Protein AF-A0A7X5Y2N1-F1 (afdb_monomer_lite)

Secondary structure (DSSP, 8-state):
----PPP-PEEE-S-PPPPP-PPPSS-STTPEEEEEEETTEEEEEEEEEE-SSEEEEEESS---TT-EEEEE-TTSPPEEEEEEEEETTEEEEEESS---HHHHHHHHHHHS-GGG--PPPEE---EEEEEETTEEEEEEEEEE-SSEEEEE-SSPPTT-EEEEEETTBPPEEEEEEEEETTEEEEEESS---HHHHHHHHHHHHHSPPPP-----TT-S---TT-EEEEEEEEEEETTEEEEEEEEEE-SSEEEEEESS---TT-EEEEE-TTT-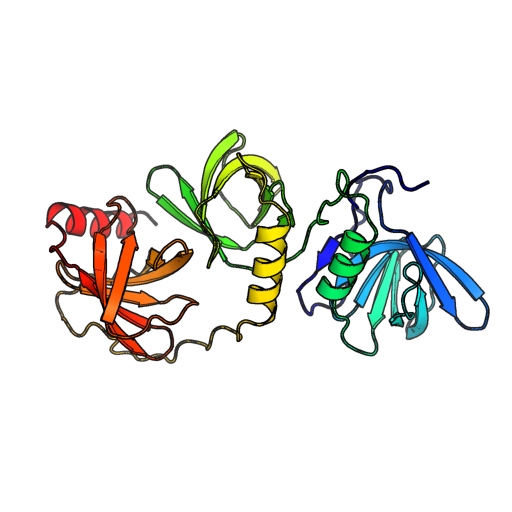-EEEEEEEEETTEEEEEESSPPPHHHHHHHHHHTTT-

InterPro domains:
  IPR009875 PilZ domain [PF07238] (115-189)

Foldseek 3Di:
DDDLDFAQEEEEADPDFDDDDDDDPDDPPRFQKKWKDDPRDIFIWGWNYDYFFWTKIFGQDFDDAQGWIWIGRPPDGTFTFGWHGGDHRMTITTGPGTDPSLVVQVVVLVPDDPVSNWGHKYADFFWKWKDDPLATDTWTWGTDTQFWTKTQADDDDAQGWIWMADFFAAIFTWGWHDDDPRMTITTTPGGNDCVRVSVVVVCVSPQDDQDPQDPPVCAPDNDPPKDQQQGWWWKDADRGIWIWTFGTDDQWKTKIFTSDDDDAQGWMAIQDGNPGGAIWGWHDDDSRMTMTTGPGGHDPVVVVVSVVVSVVD

Sequence (313 aa):
MDSGRTSATIFSLTHDLPAPRAPSAAAADGLDAGQLAWGGELLDCGIHWIGRAGARLRVERELAEAMPIRLHLGSAEPLIGRTLWSDGNEAGLAFDAPVDVLGMVARNLARAAAERRRLPRIELRHTVGVHRGGEVEQLRTRDISQGGVGVEARGLGVDEAVQLTFDGLRPLEGTVRWITGETAGIVFTEELGWQTLFPWLRGIQQAPAPQAGGSDADGLLQDKLALRLDLPGRVREGVGWWNCRIHALTAQQVEFEARQAFAPGSSLWVALPEIGGGPARVVRARHGRTLAEFRMPLRDSDLRLLTASRRTG

Structure (mmCIF, N/CA/C/O backbone):
data_AF-A0A7X5Y2N1-F1
#
_entry.id   AF-A0A7X5Y2N1-F1
#
loop_
_atom_site.group_PDB
_atom_site.id
_atom_site.type_symbol
_atom_site.label_atom_id
_atom_site.label_alt_id
_atom_site.label_comp_id
_atom_site.label_asym_id
_atom_site.label_entity_id
_atom_site.label_seq_id
_atom_site.pdbx_PDB_ins_code
_atom_site.Cartn_x
_atom_site.Cartn_y
_atom_site.Cartn_z
_atom_site.occupancy
_atom_site.B_iso_or_equiv
_atom_site.auth_seq_id
_atom_site.auth_comp_id
_atom_site.auth_asym_id
_atom_site.auth_atom_id
_atom_site.pdbx_PDB_model_num
ATOM 1 N N . MET A 1 1 ? 27.594 9.975 -15.286 1.00 28.22 1 MET A N 1
ATOM 2 C CA . MET A 1 1 ? 27.416 10.925 -14.169 1.00 28.22 1 MET A CA 1
ATOM 3 C C . MET A 1 1 ? 25.948 10.871 -13.812 1.00 28.22 1 MET A C 1
ATOM 5 O O . MET A 1 1 ? 25.136 11.361 -14.578 1.00 28.22 1 MET A O 1
ATOM 9 N N . ASP A 1 2 ? 25.615 10.134 -12.758 1.00 36.72 2 ASP A N 1
ATOM 10 C CA . ASP A 1 2 ? 24.231 9.802 -12.416 1.00 36.72 2 ASP A CA 1
ATOM 11 C C . ASP A 1 2 ? 23.672 10.889 -11.488 1.00 36.72 2 ASP A C 1
ATOM 13 O O . ASP A 1 2 ? 23.950 10.923 -10.280 1.00 36.72 2 ASP A O 1
ATOM 17 N N . SER A 1 3 ? 23.027 11.877 -12.109 1.00 33.25 3 SER A N 1
ATOM 18 C CA . SER A 1 3 ? 22.326 12.988 -11.465 1.00 33.25 3 SER A CA 1
ATOM 19 C C . SER A 1 3 ? 21.351 12.407 -10.447 1.00 33.25 3 SER A C 1
ATOM 21 O O . SER A 1 3 ? 20.559 11.555 -10.817 1.00 33.25 3 SER A O 1
ATOM 23 N N . GLY A 1 4 ? 21.391 12.838 -9.183 1.00 46.03 4 GLY A N 1
ATOM 24 C CA . GLY A 1 4 ? 20.590 12.285 -8.074 1.00 46.03 4 GLY A CA 1
ATOM 25 C C . GLY A 1 4 ? 19.062 12.463 -8.169 1.00 46.03 4 GLY A C 1
ATOM 26 O O . GLY A 1 4 ? 18.428 12.780 -7.167 1.00 46.03 4 GLY A O 1
ATOM 27 N N . ARG A 1 5 ? 18.465 12.289 -9.353 1.00 60.44 5 ARG A N 1
ATOM 28 C CA . ARG A 1 5 ? 17.026 12.191 -9.588 1.00 60.44 5 ARG A CA 1
ATOM 29 C C . ARG A 1 5 ? 16.539 10.830 -9.105 1.00 60.44 5 ARG A C 1
ATOM 31 O O . ARG A 1 5 ? 17.186 9.809 -9.308 1.00 60.44 5 ARG A O 1
ATOM 38 N N . THR A 1 6 ? 15.373 10.825 -8.468 1.00 68.75 6 THR A N 1
ATOM 39 C CA . THR A 1 6 ? 14.675 9.572 -8.166 1.00 68.75 6 THR A CA 1
ATOM 40 C C . THR A 1 6 ? 14.235 8.948 -9.487 1.00 68.75 6 THR A C 1
ATOM 42 O O . THR A 1 6 ? 13.658 9.650 -10.319 1.00 68.75 6 THR A O 1
ATOM 45 N N . SER A 1 7 ? 14.532 7.660 -9.672 1.00 81.94 7 SER A N 1
ATOM 46 C CA . SER A 1 7 ? 14.140 6.904 -10.862 1.00 81.94 7 SER A CA 1
ATOM 47 C C . SER A 1 7 ? 12.630 7.006 -11.101 1.00 81.94 7 SER A C 1
ATOM 49 O O . SER A 1 7 ? 11.827 6.869 -10.171 1.00 81.94 7 SER A O 1
ATOM 51 N N . ALA A 1 8 ? 12.258 7.263 -12.353 1.00 86.31 8 ALA A N 1
ATOM 52 C CA . ALA A 1 8 ? 10.883 7.232 -12.834 1.00 86.31 8 ALA A CA 1
ATOM 53 C C . ALA A 1 8 ? 10.427 5.806 -13.204 1.00 86.31 8 ALA A C 1
ATOM 55 O O . ALA A 1 8 ? 9.247 5.605 -13.497 1.00 86.31 8 ALA A O 1
ATOM 56 N N . THR A 1 9 ? 11.330 4.819 -13.165 1.00 90.38 9 THR A N 1
ATOM 57 C CA . THR A 1 9 ? 10.997 3.401 -13.324 1.00 90.38 9 THR A CA 1
ATOM 58 C C . THR A 1 9 ? 10.101 2.938 -12.182 1.00 90.38 9 THR A C 1
ATOM 60 O O . THR A 1 9 ? 10.409 3.133 -11.002 1.00 90.38 9 THR A O 1
ATOM 63 N N . ILE A 1 10 ? 9.012 2.252 -12.522 1.00 91.75 10 ILE A N 1
ATOM 64 C CA . ILE A 1 10 ? 8.153 1.593 -11.538 1.00 91.75 10 ILE A CA 1
ATOM 65 C C . ILE A 1 10 ? 8.637 0.158 -11.326 1.00 91.75 10 ILE A C 1
ATOM 67 O O . ILE A 1 10 ? 8.667 -0.647 -12.256 1.00 91.75 10 ILE A O 1
ATOM 71 N N . PHE A 1 11 ? 8.966 -0.189 -10.086 1.00 94.31 11 PHE A N 1
ATOM 72 C CA . PHE A 1 11 ? 9.341 -1.554 -9.713 1.00 94.31 11 PHE A CA 1
ATOM 73 C C . PHE A 1 11 ? 8.133 -2.248 -9.095 1.00 94.31 11 PHE A C 1
ATOM 75 O O . PHE A 1 11 ? 7.598 -1.760 -8.107 1.00 94.31 11 PHE A O 1
ATOM 82 N N . SER A 1 12 ? 7.690 -3.377 -9.638 1.00 94.06 12 SER A N 1
ATOM 83 C CA . SER A 1 12 ? 6.444 -4.021 -9.216 1.00 94.06 12 SER A CA 1
ATOM 84 C C . SER A 1 12 ? 6.660 -5.311 -8.448 1.00 94.06 12 SER A C 1
ATOM 86 O O . SER A 1 12 ? 7.406 -6.195 -8.867 1.00 94.06 12 SER A O 1
ATOM 88 N N . LEU A 1 13 ? 5.946 -5.450 -7.333 1.00 92.00 13 LEU A N 1
ATOM 89 C CA . LEU A 1 13 ? 5.878 -6.695 -6.564 1.00 92.00 13 LEU A CA 1
ATOM 90 C C . LEU A 1 13 ? 4.746 -7.618 -7.029 1.00 92.00 13 LEU A C 1
ATOM 92 O O . LEU A 1 13 ? 4.564 -8.702 -6.469 1.00 92.00 13 LEU A O 1
ATOM 96 N N . THR A 1 14 ? 3.980 -7.203 -8.038 1.00 85.69 14 THR A N 1
ATOM 97 C CA . THR A 1 14 ? 2.939 -8.035 -8.646 1.00 85.69 14 THR A CA 1
ATOM 98 C C . THR A 1 14 ? 3.549 -9.117 -9.549 1.00 85.69 14 THR A C 1
ATOM 100 O O . THR A 1 14 ? 4.732 -9.079 -9.900 1.00 85.69 14 THR A O 1
ATOM 103 N N . HIS A 1 15 ? 2.735 -10.115 -9.898 1.00 83.06 15 HIS A N 1
ATOM 104 C CA . HIS A 1 15 ? 3.112 -11.195 -10.821 1.00 83.06 15 HIS A CA 1
ATOM 105 C C . HIS A 1 15 ? 2.508 -10.988 -12.219 1.00 83.06 15 HIS A C 1
ATOM 107 O O . HIS A 1 15 ? 2.494 -11.917 -13.023 1.00 83.06 15 HIS A O 1
ATOM 113 N N . ASP A 1 16 ? 1.996 -9.789 -12.497 1.00 85.38 16 ASP A N 1
ATOM 114 C CA . ASP A 1 16 ? 1.324 -9.476 -13.752 1.00 85.38 16 ASP A CA 1
ATOM 115 C C . ASP A 1 16 ? 2.352 -9.460 -14.901 1.00 85.38 16 ASP A C 1
ATOM 117 O O . ASP A 1 16 ? 3.497 -9.031 -14.730 1.00 85.38 16 ASP A O 1
ATOM 121 N N . LEU A 1 17 ? 1.954 -9.933 -16.085 1.00 90.44 17 LEU A N 1
ATOM 122 C CA . LEU A 1 17 ? 2.719 -9.692 -17.310 1.00 90.44 17 LEU A CA 1
ATOM 123 C C . LEU A 1 17 ? 2.489 -8.247 -17.779 1.00 90.44 17 LEU A C 1
ATOM 125 O O . LEU A 1 17 ? 1.405 -7.696 -17.560 1.00 90.44 17 LEU A O 1
ATOM 129 N N . PRO A 1 18 ? 3.478 -7.614 -18.433 1.00 89.75 18 PRO A N 1
ATOM 130 C CA . PRO A 1 18 ? 3.325 -6.245 -18.898 1.00 89.75 18 PRO A CA 1
ATOM 131 C C . PRO A 1 18 ? 2.268 -6.186 -20.004 1.00 89.75 18 PRO A C 1
ATOM 133 O O . PRO A 1 18 ? 2.435 -6.777 -21.068 1.00 89.75 18 PRO A O 1
ATOM 136 N N . ALA A 1 19 ? 1.195 -5.436 -19.765 1.00 86.88 19 ALA A N 1
ATOM 137 C CA . ALA A 1 19 ? 0.220 -5.084 -20.790 1.00 86.88 19 ALA A CA 1
ATOM 138 C C . ALA A 1 19 ? 0.618 -3.768 -21.491 1.00 86.88 19 ALA A C 1
ATOM 140 O O . ALA A 1 19 ? 1.222 -2.894 -20.839 1.00 86.88 19 ALA A O 1
ATOM 141 N N . PRO A 1 20 ? 0.241 -3.589 -22.772 1.00 83.81 20 PRO A N 1
ATOM 142 C CA . PRO A 1 20 ? 0.296 -2.286 -23.422 1.00 83.81 20 PRO A CA 1
ATOM 143 C C . PRO A 1 20 ? -0.457 -1.251 -22.579 1.00 83.81 20 PRO A C 1
ATOM 145 O O . PRO A 1 20 ? -1.534 -1.531 -22.042 1.00 83.81 20 PRO A O 1
ATOM 148 N N . ARG A 1 21 ? 0.110 -0.055 -22.419 1.00 73.06 21 ARG A N 1
ATOM 149 C CA . ARG A 1 21 ? -0.598 1.093 -21.838 1.00 73.06 21 ARG A CA 1
ATOM 150 C C . ARG A 1 21 ? -0.684 2.176 -22.896 1.00 73.06 21 ARG A C 1
ATOM 152 O O . ARG A 1 21 ? 0.219 2.312 -23.707 1.00 73.06 21 ARG A O 1
ATOM 159 N N . ALA A 1 22 ? -1.752 2.970 -22.851 1.00 60.59 22 ALA A N 1
ATOM 160 C CA . ALA A 1 22 ? -1.787 4.190 -23.642 1.00 60.59 22 ALA A CA 1
ATOM 161 C C . ALA A 1 22 ? -0.556 5.047 -23.284 1.00 60.59 22 ALA A C 1
ATOM 163 O O . ALA A 1 22 ? -0.240 5.157 -22.088 1.00 60.59 22 ALA A O 1
ATOM 164 N N . PRO A 1 23 ? 0.130 5.635 -24.278 1.00 53.09 23 PRO A N 1
ATOM 165 C CA . PRO A 1 23 ? 1.311 6.445 -24.038 1.00 53.09 23 PRO A CA 1
ATOM 166 C C . PRO A 1 23 ? 0.974 7.554 -23.040 1.00 53.09 23 PRO A C 1
ATOM 168 O O . PRO A 1 23 ? 0.044 8.340 -23.228 1.00 53.09 23 PRO A O 1
ATOM 171 N N . SER A 1 24 ? 1.713 7.593 -21.934 1.00 50.41 24 SER A N 1
ATOM 172 C CA . SER A 1 24 ? 1.600 8.683 -20.970 1.00 50.41 24 SER A CA 1
ATOM 173 C C . SER A 1 24 ? 2.322 9.906 -21.526 1.00 50.41 24 SER A C 1
ATOM 175 O O . SER A 1 24 ? 3.471 9.802 -21.946 1.00 50.41 24 SER A O 1
ATOM 177 N N . ALA A 1 25 ? 1.688 11.079 -21.460 1.00 42.16 25 ALA A N 1
ATOM 178 C CA . ALA A 1 25 ? 2.316 12.360 -21.796 1.00 42.16 25 ALA A CA 1
ATOM 179 C C . ALA A 1 25 ? 3.473 12.746 -20.843 1.00 42.16 25 ALA A C 1
ATOM 181 O O . ALA A 1 25 ? 4.106 13.785 -21.025 1.00 42.16 25 ALA A O 1
ATOM 182 N N . ALA A 1 26 ? 3.751 11.941 -19.809 1.00 48.88 26 ALA A N 1
ATOM 183 C CA . ALA A 1 26 ? 4.874 12.158 -18.909 1.00 48.88 26 ALA A CA 1
ATOM 184 C C . ALA A 1 26 ? 6.216 11.976 -19.642 1.00 48.88 26 ALA A C 1
ATOM 186 O O . ALA A 1 26 ? 6.467 10.957 -20.290 1.00 48.88 26 ALA A O 1
ATOM 187 N N . ALA A 1 27 ? 7.078 12.986 -19.515 1.00 49.09 27 ALA A N 1
ATOM 188 C CA . ALA A 1 27 ? 8.377 13.052 -20.171 1.00 49.09 27 ALA A CA 1
ATOM 189 C C . ALA A 1 27 ? 9.261 11.825 -19.872 1.00 49.09 27 ALA A C 1
ATOM 191 O O . ALA A 1 27 ? 9.254 11.282 -18.769 1.00 49.09 27 ALA A O 1
ATOM 192 N N . ALA A 1 28 ? 10.064 11.442 -20.868 1.00 53.19 28 ALA A N 1
ATOM 193 C CA . ALA A 1 28 ? 11.055 10.362 -20.851 1.00 53.19 28 ALA A CA 1
ATOM 194 C C . ALA A 1 28 ? 12.144 10.469 -19.777 1.00 53.19 28 ALA A C 1
ATOM 196 O O . ALA A 1 28 ? 12.937 9.543 -19.605 1.00 53.19 28 ALA A O 1
ATOM 197 N N . ASP A 1 29 ? 12.222 11.603 -19.092 1.00 65.75 29 ASP A N 1
ATOM 198 C CA . ASP A 1 29 ? 13.373 11.924 -18.276 1.00 65.75 29 ASP A CA 1
ATOM 199 C C . ASP A 1 29 ? 13.386 11.131 -16.966 1.00 65.75 29 ASP A C 1
ATOM 201 O O . ASP A 1 29 ? 12.490 11.241 -16.125 1.00 65.75 29 ASP A O 1
ATOM 205 N N . GLY A 1 30 ? 14.491 10.425 -16.733 1.00 79.75 30 GLY A N 1
ATOM 206 C CA . GLY A 1 30 ? 14.772 9.752 -15.466 1.00 79.75 30 GLY A CA 1
ATOM 207 C C . GLY A 1 30 ? 14.301 8.303 -15.381 1.00 79.75 30 GLY A C 1
ATOM 208 O O . GLY A 1 30 ? 14.264 7.773 -14.274 1.00 79.75 30 GLY A O 1
ATOM 209 N N . LEU A 1 31 ? 13.944 7.664 -16.501 1.00 88.50 31 LEU A N 1
ATOM 210 C CA . LEU A 1 31 ? 13.853 6.200 -16.554 1.00 88.50 31 LEU A CA 1
ATOM 211 C C . LEU A 1 31 ? 15.234 5.584 -16.323 1.00 88.50 31 LEU A C 1
ATOM 213 O O . LEU A 1 31 ? 16.242 6.130 -16.778 1.00 88.50 31 LEU A O 1
ATOM 217 N N . ASP A 1 32 ? 15.274 4.427 -15.668 1.00 89.81 32 ASP A N 1
ATOM 218 C CA . ASP A 1 32 ? 16.514 3.664 -15.579 1.00 89.81 32 ASP A CA 1
ATOM 219 C C . ASP A 1 32 ? 16.889 3.141 -16.970 1.00 89.81 32 ASP A C 1
ATOM 221 O O . ASP A 1 32 ? 16.038 2.659 -17.724 1.00 89.81 32 ASP A O 1
ATOM 225 N N . ALA A 1 33 ? 18.173 3.239 -17.307 1.00 91.94 33 ALA A N 1
ATOM 226 C CA . ALA A 1 33 ? 18.699 2.757 -18.575 1.00 91.94 33 ALA A CA 1
ATOM 227 C C . ALA A 1 33 ? 18.944 1.241 -18.537 1.00 91.94 33 ALA A C 1
ATOM 229 O O . ALA A 1 33 ? 19.405 0.686 -17.534 1.00 91.94 33 ALA A O 1
ATOM 230 N N . GLY A 1 34 ? 18.693 0.586 -19.665 1.00 94.75 34 GLY A N 1
ATOM 231 C CA . GLY A 1 34 ? 19.050 -0.803 -19.920 1.00 94.75 34 GLY A CA 1
ATOM 232 C C . GLY A 1 34 ? 19.514 -0.994 -21.360 1.00 94.75 34 GLY A C 1
ATOM 233 O O . GLY A 1 34 ? 19.416 -0.081 -22.178 1.00 94.75 34 GLY A O 1
ATOM 234 N N . GLN A 1 35 ? 19.997 -2.193 -21.669 1.00 96.62 35 GLN A N 1
ATOM 235 C CA . GLN A 1 35 ? 20.377 -2.571 -23.027 1.00 96.62 35 GLN A CA 1
ATOM 236 C C . GLN A 1 35 ? 19.799 -3.941 -23.374 1.00 96.62 35 GLN A C 1
ATOM 238 O O . GLN A 1 35 ? 19.938 -4.900 -22.616 1.00 96.62 35 GLN A O 1
ATOM 243 N N . LEU A 1 36 ? 19.138 -4.028 -24.519 1.00 97.06 36 LEU A N 1
ATOM 244 C CA . LEU A 1 36 ? 18.637 -5.263 -25.099 1.00 97.06 36 LEU A CA 1
ATOM 245 C C . LEU A 1 36 ? 19.712 -5.891 -25.974 1.00 97.06 36 LEU A C 1
ATOM 247 O O . LEU A 1 36 ? 20.374 -5.188 -26.731 1.00 97.06 36 LEU A O 1
ATOM 251 N N . ALA A 1 37 ? 19.851 -7.210 -25.892 1.00 96.19 37 ALA A N 1
ATOM 252 C CA . ALA A 1 37 ? 20.765 -7.978 -26.721 1.00 96.19 37 ALA A CA 1
ATOM 253 C C . ALA A 1 37 ? 20.074 -9.200 -27.338 1.00 96.19 37 ALA A C 1
ATOM 255 O O . ALA A 1 37 ? 19.452 -9.999 -26.630 1.00 96.19 37 ALA A O 1
ATOM 256 N N . TRP A 1 38 ? 20.234 -9.378 -28.649 1.00 95.12 38 TRP A N 1
ATOM 257 C CA . TRP A 1 38 ? 19.769 -10.545 -29.408 1.00 95.12 38 TRP A CA 1
ATOM 258 C C . TRP A 1 38 ? 20.649 -10.743 -30.638 1.00 95.12 38 TRP A C 1
ATOM 260 O O . TRP A 1 38 ? 21.068 -9.770 -31.241 1.00 95.12 38 TRP A O 1
ATOM 270 N N . GLY A 1 39 ? 20.936 -11.981 -31.048 1.00 88.62 39 GLY A N 1
ATOM 271 C CA . GLY A 1 39 ? 21.581 -12.244 -32.349 1.00 88.62 39 GLY A CA 1
ATOM 272 C C . GLY A 1 39 ? 22.888 -11.480 -32.650 1.00 88.62 39 GLY A C 1
ATOM 273 O O . GLY A 1 39 ? 23.247 -11.366 -33.814 1.00 88.62 39 GLY A O 1
ATOM 274 N N . GLY A 1 40 ? 23.584 -10.947 -31.637 1.00 88.94 40 GLY A N 1
ATOM 275 C CA . GLY A 1 40 ? 24.752 -10.067 -31.800 1.00 88.94 40 GLY A CA 1
ATOM 276 C C . GLY A 1 40 ? 24.438 -8.565 -31.900 1.00 88.94 40 GLY A C 1
ATOM 277 O O . GLY A 1 40 ? 25.362 -7.761 -31.839 1.00 88.94 40 GLY A O 1
ATOM 278 N N . GLU A 1 41 ? 23.167 -8.176 -32.002 1.00 93.06 41 GLU A N 1
ATOM 279 C CA . GLU A 1 41 ? 22.709 -6.789 -31.907 1.00 93.06 41 GLU A CA 1
ATOM 280 C C . GLU A 1 41 ? 22.588 -6.332 -30.450 1.00 93.06 41 GLU A C 1
ATOM 282 O O . GLU A 1 41 ? 22.274 -7.121 -29.552 1.00 93.06 41 GLU A O 1
ATOM 287 N N . LEU A 1 42 ? 22.818 -5.033 -30.247 1.00 94.94 42 LEU A N 1
ATOM 288 C CA . LEU A 1 42 ? 22.616 -4.316 -28.994 1.00 94.94 42 LEU A CA 1
ATOM 289 C C . LEU A 1 42 ? 21.740 -3.091 -29.256 1.00 94.94 42 LEU A C 1
ATOM 291 O O . LEU A 1 42 ? 21.944 -2.381 -30.241 1.00 94.94 42 LEU A O 1
ATOM 295 N N . LEU A 1 43 ? 20.789 -2.833 -28.364 1.00 94.94 43 LEU A N 1
ATOM 296 C CA . LEU A 1 43 ? 19.893 -1.684 -28.445 1.00 94.94 43 LEU A CA 1
ATOM 297 C C . LEU A 1 43 ? 19.663 -1.094 -27.058 1.00 94.94 43 LEU A C 1
ATOM 299 O O . LEU A 1 43 ? 19.228 -1.801 -26.151 1.00 94.94 43 LEU A O 1
ATOM 303 N N . ASP A 1 44 ? 19.899 0.203 -26.902 1.00 95.88 44 ASP A N 1
ATOM 304 C CA . ASP A 1 44 ? 19.605 0.896 -25.651 1.00 95.88 44 ASP A CA 1
ATOM 305 C C . ASP A 1 44 ? 18.092 1.056 -25.447 1.00 95.88 44 ASP A C 1
ATOM 307 O O . ASP A 1 44 ? 17.320 1.241 -26.391 1.00 95.88 44 ASP A O 1
ATOM 311 N N . CYS A 1 45 ? 17.660 0.980 -24.191 1.00 95.00 45 CYS A N 1
ATOM 312 C CA . CYS A 1 45 ? 16.260 1.108 -23.812 1.00 95.00 45 CYS A CA 1
ATOM 313 C C . CYS A 1 45 ? 16.098 1.853 -22.481 1.00 95.00 45 CYS A C 1
ATOM 315 O O . CYS A 1 45 ? 16.976 1.814 -21.617 1.00 95.00 45 CYS A O 1
ATOM 317 N N . GLY A 1 46 ? 14.943 2.489 -22.294 1.00 94.38 46 GLY A N 1
ATOM 318 C CA . GLY A 1 46 ? 14.500 3.011 -21.000 1.00 94.38 46 GLY A CA 1
ATOM 319 C C . GLY A 1 46 ? 13.525 2.050 -20.327 1.00 94.38 46 GLY A C 1
ATOM 320 O O . GLY A 1 46 ? 12.680 1.455 -20.992 1.00 94.38 46 GLY A O 1
ATOM 321 N N . ILE A 1 47 ? 13.597 1.893 -19.009 1.00 93.69 47 ILE A N 1
ATOM 322 C CA . ILE A 1 47 ? 12.749 0.946 -18.275 1.00 93.69 47 ILE A CA 1
ATOM 323 C C . ILE A 1 47 ? 11.575 1.708 -17.668 1.00 93.69 47 ILE A C 1
ATOM 325 O O . ILE A 1 47 ? 11.734 2.466 -16.719 1.00 93.69 47 ILE A O 1
ATOM 329 N N . HIS A 1 48 ? 10.370 1.507 -18.197 1.00 91.75 48 HIS A N 1
ATOM 330 C CA . HIS A 1 48 ? 9.165 2.132 -17.647 1.00 91.75 48 HIS A CA 1
ATOM 331 C C . HIS A 1 48 ? 8.648 1.395 -16.418 1.00 91.75 48 HIS A C 1
ATOM 333 O O . HIS A 1 48 ? 8.214 2.002 -15.437 1.00 91.75 48 HIS A O 1
ATOM 339 N N . TRP A 1 49 ? 8.642 0.072 -16.498 1.00 93.81 49 TRP A N 1
ATOM 340 C CA . TRP A 1 49 ? 8.091 -0.789 -15.470 1.00 93.81 49 TRP A CA 1
ATOM 341 C C . TRP A 1 49 ? 8.825 -2.120 -15.489 1.00 93.81 49 TRP A C 1
ATOM 343 O O . TRP A 1 49 ? 9.090 -2.661 -16.561 1.00 93.81 49 TRP A O 1
ATOM 353 N N . ILE A 1 50 ? 9.128 -2.665 -14.319 1.00 94.69 50 ILE A N 1
ATOM 354 C CA . ILE A 1 50 ? 9.730 -3.988 -14.191 1.00 94.69 50 ILE A CA 1
ATOM 355 C C . ILE A 1 50 ? 9.110 -4.726 -13.013 1.00 94.69 50 ILE A C 1
ATOM 357 O O . ILE A 1 50 ? 9.166 -4.275 -11.869 1.00 94.69 50 ILE A O 1
ATOM 361 N N . GLY A 1 51 ? 8.488 -5.859 -13.311 1.00 94.69 51 GLY A N 1
ATOM 362 C CA . GLY A 1 51 ? 7.886 -6.756 -12.338 1.00 94.69 51 GLY A CA 1
ATOM 363 C C . GLY A 1 51 ? 8.609 -8.091 -12.286 1.00 94.69 51 GLY A C 1
ATOM 364 O O . GLY A 1 51 ? 9.668 -8.281 -12.883 1.00 94.69 51 GLY A O 1
ATOM 365 N N . ARG A 1 52 ? 8.020 -9.052 -11.571 1.00 93.94 52 ARG A N 1
ATOM 366 C CA . ARG A 1 52 ? 8.633 -10.375 -11.390 1.00 93.94 52 ARG A CA 1
ATOM 367 C C . ARG A 1 52 ? 8.672 -11.194 -12.676 1.00 93.94 52 ARG A C 1
ATOM 369 O O . ARG A 1 52 ? 9.596 -11.976 -12.843 1.00 93.94 52 ARG A O 1
ATOM 376 N N . ALA A 1 53 ? 7.679 -11.038 -13.547 1.00 95.12 53 ALA A N 1
ATOM 377 C CA . ALA A 1 53 ? 7.500 -11.866 -14.739 1.00 95.12 53 ALA A CA 1
ATOM 378 C C . ALA A 1 53 ? 7.848 -11.148 -16.052 1.00 95.12 53 ALA A C 1
ATOM 380 O O . ALA A 1 53 ? 7.811 -11.770 -17.109 1.00 95.12 53 ALA A O 1
ATOM 381 N N . GLY A 1 54 ? 8.166 -9.853 -16.016 1.00 95.81 54 GLY A N 1
ATOM 382 C CA . GLY A 1 54 ? 8.421 -9.098 -17.234 1.00 95.81 54 GLY A CA 1
ATOM 383 C C . GLY A 1 54 ? 8.750 -7.630 -17.008 1.00 95.81 54 GLY A C 1
ATOM 384 O O . GLY A 1 54 ? 8.819 -7.154 -15.872 1.00 95.81 54 GLY A O 1
ATOM 385 N N . ALA A 1 55 ? 8.918 -6.904 -18.108 1.00 96.12 55 ALA A N 1
ATOM 386 C CA . ALA A 1 55 ? 9.178 -5.469 -18.111 1.00 96.12 55 ALA A CA 1
ATOM 387 C C . ALA A 1 55 ? 8.444 -4.765 -19.255 1.00 96.12 55 ALA A C 1
ATOM 389 O O . ALA A 1 55 ? 8.234 -5.350 -20.314 1.00 96.12 55 ALA A O 1
ATOM 390 N N . ARG A 1 56 ? 8.091 -3.494 -19.048 1.00 95.75 56 ARG A N 1
ATOM 391 C CA . ARG A 1 56 ? 7.721 -2.567 -20.120 1.00 95.75 56 ARG A CA 1
ATOM 392 C C . ARG A 1 56 ? 8.863 -1.588 -20.330 1.00 95.75 56 ARG A C 1
ATOM 394 O O . ARG A 1 56 ? 9.337 -0.968 -19.374 1.00 95.75 56 ARG A O 1
ATOM 401 N N . LEU A 1 57 ? 9.270 -1.448 -21.579 1.00 95.06 57 LEU A N 1
ATOM 402 C CA . LEU A 1 57 ? 10.430 -0.682 -21.997 1.00 95.06 57 LEU A CA 1
ATOM 403 C C . LEU A 1 57 ? 10.030 0.389 -23.001 1.00 95.06 57 LEU A C 1
ATOM 405 O O . LEU A 1 57 ? 9.062 0.214 -23.737 1.00 95.06 57 LEU A O 1
ATOM 409 N N . ARG A 1 58 ? 10.824 1.455 -23.051 1.00 93.38 58 ARG A N 1
ATOM 410 C CA . ARG A 1 58 ? 10.908 2.358 -24.190 1.00 93.38 58 ARG A CA 1
ATOM 411 C C . ARG A 1 58 ? 12.091 1.956 -25.057 1.00 93.38 58 ARG A C 1
ATOM 413 O O . ARG A 1 58 ? 13.210 1.865 -24.552 1.00 93.38 58 ARG A O 1
ATOM 420 N N . VAL A 1 59 ? 11.836 1.742 -26.337 1.00 92.69 59 VAL A N 1
ATOM 421 C CA . VAL A 1 59 ? 12.814 1.346 -27.351 1.00 92.69 59 VAL A CA 1
ATOM 422 C C . VAL A 1 59 ? 12.604 2.195 -28.600 1.00 92.69 59 VAL A C 1
ATOM 424 O O . VAL A 1 59 ? 11.475 2.472 -28.977 1.00 92.69 59 VAL A O 1
ATOM 427 N N . GLU A 1 60 ? 13.679 2.610 -29.265 1.00 89.50 60 GLU A N 1
ATOM 428 C CA . GLU A 1 60 ? 13.593 3.486 -30.453 1.00 89.50 60 GLU A CA 1
ATOM 429 C C . GLU A 1 60 ? 13.233 2.729 -31.749 1.00 89.50 60 GLU A C 1
ATOM 431 O O . GLU A 1 60 ? 13.232 3.302 -32.837 1.00 89.50 60 GLU A O 1
ATOM 436 N N . ARG A 1 61 ? 12.957 1.423 -31.660 1.00 88.81 61 ARG A N 1
ATOM 437 C CA . ARG A 1 61 ? 12.579 0.577 -32.797 1.00 88.81 61 ARG A CA 1
ATOM 438 C C . ARG A 1 61 ? 11.591 -0.495 -32.376 1.00 88.81 61 ARG A C 1
ATOM 440 O O . ARG A 1 61 ? 11.667 -1.000 -31.256 1.00 88.81 61 ARG A O 1
ATOM 447 N N . GLU A 1 62 ? 10.750 -0.901 -33.318 1.00 91.12 62 GLU A N 1
ATOM 448 C CA . GLU A 1 62 ? 9.889 -2.062 -33.133 1.00 91.12 62 GLU A CA 1
ATOM 449 C C . GLU A 1 62 ? 10.708 -3.353 -33.038 1.00 91.12 62 GLU A C 1
ATOM 451 O O . GLU A 1 62 ? 11.709 -3.552 -33.741 1.00 91.12 62 GLU A O 1
ATOM 456 N N . LEU A 1 63 ? 10.260 -4.234 -32.146 1.00 93.19 63 LEU A N 1
ATOM 457 C CA . LEU A 1 63 ? 10.830 -5.553 -31.917 1.00 93.19 63 LEU A CA 1
ATOM 458 C C . LEU A 1 63 ? 9.874 -6.620 -32.449 1.00 93.19 63 LEU A C 1
ATOM 460 O O . LEU A 1 63 ? 8.658 -6.511 -32.293 1.00 93.19 63 LEU A O 1
ATOM 464 N N . ALA A 1 64 ? 10.424 -7.682 -33.039 1.00 93.62 64 ALA A N 1
ATOM 465 C CA . ALA A 1 64 ? 9.611 -8.801 -33.497 1.00 93.62 64 ALA A CA 1
ATOM 466 C C . ALA A 1 64 ? 8.923 -9.507 -32.314 1.00 93.62 64 ALA A C 1
ATOM 468 O O . ALA A 1 64 ? 9.475 -9.605 -31.213 1.00 93.62 64 ALA A O 1
ATOM 469 N N . GLU A 1 65 ? 7.719 -10.028 -32.546 1.00 90.69 65 GLU A N 1
ATOM 470 C CA . GLU A 1 65 ? 6.984 -10.803 -31.545 1.00 90.69 65 GLU A CA 1
ATOM 471 C C . GLU A 1 65 ? 7.710 -12.117 -31.216 1.00 90.69 65 GLU A C 1
ATOM 473 O O . GLU A 1 65 ? 8.378 -12.709 -32.066 1.00 90.69 65 GLU A O 1
ATOM 478 N N . ALA A 1 66 ? 7.601 -12.567 -29.960 1.00 94.75 66 ALA A N 1
ATOM 479 C CA . ALA A 1 66 ? 8.219 -13.788 -29.433 1.00 94.75 66 ALA A CA 1
ATOM 480 C C . ALA A 1 66 ? 9.751 -13.862 -29.589 1.00 94.75 66 ALA A C 1
ATOM 482 O O . ALA A 1 66 ? 10.357 -14.919 -29.396 1.00 94.75 66 ALA A O 1
ATOM 483 N N . MET A 1 67 ? 10.389 -12.737 -29.900 1.00 95.31 67 MET A N 1
ATOM 484 C CA . MET A 1 67 ? 11.818 -12.633 -30.134 1.00 95.31 67 MET A CA 1
ATOM 485 C C . MET A 1 67 ? 12.616 -12.866 -28.845 1.00 95.31 67 MET A C 1
ATOM 487 O O . MET A 1 67 ? 12.369 -12.158 -27.867 1.00 95.31 67 MET A O 1
ATOM 491 N N . PRO A 1 68 ? 13.587 -13.800 -28.822 1.00 96.94 68 PRO A N 1
ATOM 492 C CA . PRO A 1 68 ? 14.455 -14.004 -27.666 1.00 96.94 68 PRO A CA 1
ATOM 493 C C . PRO A 1 68 ? 15.331 -12.779 -27.403 1.00 96.94 68 PRO A C 1
ATOM 495 O O . PRO A 1 68 ? 16.035 -12.304 -28.296 1.00 96.94 68 PRO A O 1
ATOM 498 N N . ILE A 1 69 ? 15.314 -12.295 -26.165 1.00 96.94 69 ILE A N 1
ATOM 499 C CA . ILE A 1 69 ? 15.962 -11.052 -25.749 1.00 96.94 69 ILE A CA 1
ATOM 500 C C . ILE A 1 69 ? 16.673 -11.262 -24.413 1.00 96.94 69 ILE A C 1
ATOM 502 O O . ILE A 1 69 ? 16.162 -11.910 -23.498 1.00 96.94 69 ILE A O 1
ATOM 506 N N . ARG A 1 70 ? 17.857 -10.663 -24.285 1.00 97.75 70 ARG A N 1
ATOM 507 C CA . ARG A 1 70 ? 18.543 -10.469 -23.006 1.00 97.75 70 ARG A CA 1
ATOM 508 C C . ARG A 1 70 ? 18.477 -8.998 -22.619 1.00 97.75 70 ARG A C 1
ATOM 510 O O . ARG A 1 70 ? 18.967 -8.159 -23.367 1.00 97.75 70 ARG A O 1
ATOM 517 N N . LEU A 1 71 ? 17.894 -8.686 -21.466 1.00 97.31 71 LEU A N 1
ATOM 518 C CA . LEU A 1 71 ? 17.850 -7.334 -20.910 1.00 97.31 71 LEU A CA 1
ATOM 519 C C . LEU A 1 71 ? 18.974 -7.157 -19.884 1.00 97.31 71 LEU A C 1
ATOM 521 O O . LEU A 1 71 ? 18.951 -7.744 -18.802 1.00 97.31 71 LEU A O 1
ATOM 525 N N . HIS A 1 72 ? 19.951 -6.324 -20.220 1.00 95.56 72 HIS A N 1
ATOM 526 C CA . HIS A 1 72 ? 21.066 -5.952 -19.361 1.00 95.56 72 HIS A CA 1
ATOM 527 C C . HIS A 1 72 ? 20.722 -4.708 -18.539 1.00 95.56 72 HIS A C 1
ATOM 529 O O . HIS A 1 72 ? 20.354 -3.670 -19.089 1.00 95.56 72 HIS A O 1
ATOM 535 N N . LEU A 1 73 ? 20.880 -4.814 -17.216 1.00 90.50 73 LEU A N 1
ATOM 536 C CA . LEU A 1 73 ? 20.610 -3.750 -16.246 1.00 90.50 73 LEU A CA 1
ATOM 537 C C . LEU A 1 73 ? 21.892 -3.424 -15.473 1.00 90.50 73 LEU A C 1
ATOM 539 O O . LEU A 1 73 ? 22.224 -4.067 -14.471 1.00 90.50 73 LEU A O 1
ATOM 543 N N . GLY A 1 74 ? 22.650 -2.441 -15.961 1.00 83.00 74 GLY A N 1
ATOM 544 C CA . GLY A 1 74 ? 23.966 -2.110 -15.413 1.00 83.00 74 GLY A CA 1
ATOM 545 C C . GLY A 1 74 ? 24.928 -3.306 -15.460 1.00 83.00 74 GLY A C 1
ATOM 546 O O . GLY A 1 74 ? 25.078 -3.947 -16.492 1.00 83.00 74 GLY A O 1
ATOM 547 N N . SER A 1 75 ? 25.585 -3.613 -14.335 1.00 72.00 75 SER A N 1
ATOM 548 C CA . SER A 1 75 ? 26.536 -4.738 -14.216 1.00 72.00 75 SER A CA 1
ATOM 549 C C . SER A 1 75 ? 25.925 -6.037 -13.672 1.00 72.00 75 SER A C 1
ATOM 551 O O . SER A 1 75 ? 26.657 -6.911 -13.213 1.00 72.00 75 SER A O 1
ATOM 553 N N . ALA A 1 76 ? 24.595 -6.163 -13.657 1.00 80.38 76 ALA A N 1
ATOM 554 C CA . ALA A 1 76 ? 23.929 -7.396 -13.243 1.00 80.38 76 ALA A CA 1
ATOM 555 C C . ALA A 1 76 ? 23.957 -8.464 -14.352 1.00 80.38 76 ALA A C 1
ATOM 557 O O . ALA A 1 76 ? 24.145 -8.149 -15.528 1.00 80.38 76 ALA A O 1
ATOM 558 N N . GLU A 1 77 ? 23.723 -9.725 -13.973 1.00 89.19 77 GLU A N 1
ATOM 559 C CA . GLU A 1 77 ? 23.406 -10.773 -14.946 1.00 89.19 77 GLU A CA 1
ATOM 560 C C . GLU A 1 77 ? 22.181 -10.364 -15.781 1.00 89.19 77 GLU A C 1
ATOM 562 O O . GLU A 1 77 ? 21.235 -9.781 -15.233 1.00 89.19 77 GLU A O 1
ATOM 567 N N . PRO A 1 78 ? 22.189 -10.638 -17.097 1.00 93.88 78 PRO A N 1
ATOM 568 C CA . PRO A 1 78 ? 21.077 -10.272 -17.954 1.00 93.88 78 PRO A CA 1
ATOM 569 C C . PRO A 1 78 ? 19.812 -11.039 -17.579 1.00 93.88 78 PRO A C 1
ATOM 571 O O . PRO A 1 78 ? 19.840 -12.244 -17.332 1.00 93.88 78 PRO A O 1
ATOM 574 N N . LEU A 1 79 ? 18.682 -10.339 -17.620 1.00 96.06 79 LEU A N 1
ATOM 575 C CA . LEU A 1 79 ? 17.367 -10.955 -17.520 1.00 96.06 79 LEU A CA 1
ATOM 576 C C . LEU A 1 79 ? 17.027 -11.576 -18.875 1.00 96.06 79 LEU A C 1
ATOM 578 O O . LEU A 1 79 ? 17.018 -10.883 -19.894 1.00 96.06 79 LEU A O 1
ATOM 582 N N . ILE A 1 80 ? 16.785 -12.883 -18.893 1.00 97.44 80 ILE A N 1
ATOM 583 C CA . ILE A 1 80 ? 16.493 -13.635 -20.117 1.00 97.44 80 ILE A CA 1
ATOM 584 C C . ILE A 1 80 ? 14.983 -13.704 -20.321 1.00 97.44 80 ILE A C 1
ATOM 586 O O . ILE A 1 80 ? 14.232 -13.939 -19.369 1.00 97.44 80 ILE A O 1
ATOM 590 N N . GLY A 1 81 ? 14.541 -13.485 -21.555 1.00 96.81 81 GLY A N 1
ATOM 591 C CA . GLY A 1 81 ? 13.131 -13.515 -21.886 1.00 96.81 81 GLY A CA 1
ATOM 592 C C . GLY A 1 81 ? 12.847 -13.379 -23.373 1.00 96.81 81 GLY A C 1
ATOM 593 O O . GLY A 1 81 ? 13.695 -13.637 -24.229 1.00 96.81 81 GLY A O 1
ATOM 594 N N . ARG A 1 82 ? 11.627 -12.938 -23.673 1.00 97.56 82 ARG A N 1
ATOM 595 C CA . ARG A 1 82 ? 11.128 -12.731 -25.033 1.00 97.56 82 ARG A CA 1
ATOM 596 C C . ARG A 1 82 ? 10.174 -11.551 -25.129 1.00 97.56 82 ARG A C 1
ATOM 598 O O . ARG A 1 82 ? 9.459 -11.253 -24.171 1.00 97.56 82 ARG A O 1
ATOM 605 N N . THR A 1 83 ? 10.130 -10.919 -26.295 1.00 97.19 83 THR A N 1
ATOM 606 C CA . THR A 1 83 ? 9.137 -9.882 -26.602 1.00 97.19 83 THR A CA 1
ATOM 607 C C . THR A 1 83 ? 7.728 -10.478 -26.598 1.00 97.19 83 THR A C 1
ATOM 609 O O . THR A 1 83 ? 7.478 -11.497 -27.239 1.00 97.19 83 THR A O 1
ATOM 612 N N . LEU A 1 84 ? 6.808 -9.847 -25.872 1.00 96.50 84 LEU A N 1
ATOM 613 C CA . LEU A 1 84 ? 5.375 -10.157 -25.872 1.00 96.50 84 LEU A CA 1
ATOM 614 C C . LEU A 1 84 ? 4.610 -9.307 -26.879 1.00 96.50 84 LEU A C 1
ATOM 616 O O . LEU A 1 84 ? 3.686 -9.785 -27.520 1.00 96.50 84 LEU A O 1
ATOM 620 N N . TRP A 1 85 ? 4.974 -8.034 -26.962 1.00 95.44 85 TRP A N 1
ATOM 621 C CA . TRP A 1 85 ? 4.366 -7.058 -27.849 1.00 95.44 85 TRP A CA 1
ATOM 622 C C . TRP A 1 85 ? 5.358 -5.923 -28.087 1.00 95.44 85 TRP A C 1
ATOM 624 O O . TRP A 1 85 ? 6.237 -5.666 -27.257 1.00 95.44 85 TRP A O 1
ATOM 634 N N . SER A 1 86 ? 5.186 -5.240 -29.209 1.00 94.31 86 SER A N 1
ATOM 635 C CA . SER A 1 86 ? 5.868 -3.999 -29.553 1.00 94.31 86 SER A CA 1
ATOM 636 C C . SER A 1 86 ? 4.829 -3.079 -30.186 1.00 94.31 86 SER A C 1
ATOM 638 O O . SER A 1 86 ? 4.073 -3.531 -31.041 1.00 94.31 86 SER A O 1
ATOM 640 N N . ASP A 1 87 ? 4.765 -1.830 -29.742 1.00 90.69 87 ASP A N 1
ATOM 641 C CA . ASP A 1 87 ? 3.837 -0.821 -30.259 1.00 90.69 87 ASP A CA 1
ATOM 642 C C . ASP A 1 87 ? 4.539 0.540 -30.281 1.00 90.69 87 ASP A C 1
ATOM 644 O O . ASP A 1 87 ? 4.832 1.127 -29.234 1.00 90.69 87 ASP A O 1
ATOM 648 N N . GLY A 1 88 ? 4.891 1.009 -31.481 1.00 88.19 88 GLY A N 1
ATOM 649 C CA . GLY A 1 88 ? 5.670 2.229 -31.664 1.00 88.19 88 GLY A CA 1
ATOM 650 C C . GLY A 1 88 ? 7.014 2.169 -30.933 1.00 88.19 88 GLY A C 1
ATOM 651 O O . GLY A 1 88 ? 7.888 1.380 -31.288 1.00 88.19 88 GLY A O 1
ATOM 652 N N . ASN A 1 89 ? 7.183 3.021 -29.917 1.00 90.19 89 ASN A N 1
ATOM 653 C CA . ASN A 1 89 ? 8.400 3.083 -29.104 1.00 90.19 89 ASN A CA 1
ATOM 654 C C . ASN A 1 89 ? 8.290 2.356 -27.757 1.00 90.19 89 ASN A C 1
ATOM 656 O O . ASN A 1 89 ? 9.151 2.537 -26.894 1.00 90.19 89 ASN A O 1
ATOM 660 N N . GLU A 1 90 ? 7.244 1.557 -27.545 1.00 92.56 90 GLU A N 1
ATOM 661 C CA . GLU A 1 90 ? 7.095 0.730 -26.355 1.00 92.56 90 GLU A CA 1
ATOM 662 C C . GLU A 1 90 ? 7.189 -0.759 -26.693 1.00 92.56 90 GLU A C 1
ATOM 664 O O . GLU A 1 90 ? 6.728 -1.222 -27.736 1.00 92.56 90 GLU A O 1
ATOM 669 N N . ALA A 1 91 ? 7.759 -1.528 -25.769 1.00 95.19 91 ALA A N 1
ATOM 670 C CA . ALA A 1 91 ? 7.790 -2.980 -25.862 1.00 95.19 91 ALA A CA 1
ATOM 671 C C . ALA A 1 91 ? 7.536 -3.632 -24.503 1.00 95.19 91 ALA A C 1
ATOM 673 O O . ALA A 1 91 ? 7.991 -3.153 -23.458 1.00 95.19 91 ALA A O 1
ATOM 674 N N . GLY A 1 92 ? 6.835 -4.761 -24.525 1.00 96.44 92 GLY A N 1
ATOM 675 C CA . GLY A 1 92 ? 6.654 -5.637 -23.375 1.00 96.44 92 GLY A CA 1
ATOM 676 C C . GLY A 1 92 ? 7.534 -6.868 -23.493 1.00 96.44 92 GLY A C 1
ATOM 677 O O . GLY A 1 92 ? 7.537 -7.529 -24.527 1.00 96.44 92 GLY A O 1
ATOM 678 N N . LEU A 1 93 ? 8.240 -7.214 -22.421 1.00 96.88 93 LEU A N 1
ATOM 679 C CA . LEU A 1 93 ? 9.032 -8.437 -22.316 1.00 96.88 93 LEU A CA 1
ATOM 680 C C . LEU A 1 93 ? 8.429 -9.376 -21.272 1.00 96.88 93 LEU A C 1
ATOM 682 O O . LEU A 1 93 ? 8.086 -8.933 -20.177 1.00 96.88 93 LEU A O 1
ATOM 686 N N . ALA A 1 94 ? 8.379 -10.670 -21.573 1.00 97.19 94 ALA A N 1
ATOM 687 C CA . ALA A 1 94 ? 8.202 -11.727 -20.581 1.00 97.19 94 ALA A CA 1
ATOM 688 C C . ALA A 1 94 ? 9.560 -12.328 -20.235 1.00 97.19 94 ALA A C 1
ATOM 690 O O . ALA A 1 94 ? 10.320 -12.667 -21.139 1.00 97.19 94 ALA A O 1
ATOM 691 N N . PHE A 1 95 ? 9.842 -12.498 -18.948 1.00 96.75 95 PHE A N 1
ATOM 692 C CA . PHE A 1 95 ? 11.032 -13.200 -18.479 1.00 96.75 95 PHE A CA 1
ATOM 693 C C . PHE A 1 95 ? 10.796 -14.709 -18.437 1.00 96.75 95 PHE A C 1
ATOM 695 O O . PHE A 1 95 ? 9.707 -15.169 -18.092 1.00 96.75 95 PHE A O 1
ATOM 702 N N . ASP A 1 96 ? 11.840 -15.477 -18.738 1.00 96.38 96 ASP A N 1
ATOM 703 C CA . ASP A 1 96 ? 11.789 -16.944 -18.706 1.00 96.38 96 ASP A CA 1
ATOM 704 C C . ASP A 1 96 ? 11.727 -17.488 -17.271 1.00 96.38 96 ASP A C 1
ATOM 706 O O . ASP A 1 96 ? 11.204 -18.576 -17.030 1.00 96.38 96 ASP A O 1
ATOM 710 N N . ALA A 1 97 ? 12.239 -16.718 -16.305 1.00 93.75 97 ALA A N 1
ATOM 711 C CA . ALA A 1 97 ? 12.202 -17.037 -14.885 1.00 93.75 97 ALA A CA 1
ATOM 712 C C . ALA A 1 97 ? 11.819 -15.802 -14.047 1.00 93.75 97 ALA A C 1
ATOM 714 O O . ALA A 1 97 ? 12.174 -14.678 -14.415 1.00 93.75 97 ALA A O 1
ATOM 715 N N . PRO A 1 98 ? 11.135 -15.984 -12.898 1.00 92.31 98 PRO A N 1
ATOM 716 C CA . PRO A 1 98 ? 10.794 -14.874 -12.020 1.00 92.31 98 PRO A CA 1
ATOM 717 C C . PRO A 1 98 ? 12.027 -14.143 -11.478 1.00 92.31 98 PRO A C 1
ATOM 719 O O . PRO A 1 98 ? 12.952 -14.773 -10.966 1.00 92.31 98 PRO A O 1
ATOM 722 N N . VAL A 1 99 ? 12.003 -12.811 -11.497 1.00 92.19 99 VAL A N 1
ATOM 723 C CA . VAL A 1 99 ? 13.114 -11.971 -11.018 1.00 92.19 99 VAL A CA 1
ATOM 724 C C . VAL A 1 99 ? 12.896 -11.473 -9.581 1.00 92.19 99 VAL A C 1
ATOM 726 O O . VAL A 1 99 ? 11.770 -11.165 -9.175 1.00 92.19 99 VAL A O 1
ATOM 729 N N . ASP A 1 100 ? 13.974 -11.358 -8.790 1.00 91.44 100 ASP A N 1
ATOM 730 C CA . ASP A 1 100 ? 13.939 -10.713 -7.462 1.00 91.44 100 ASP A CA 1
ATOM 731 C C . ASP A 1 100 ? 14.004 -9.184 -7.604 1.00 91.44 100 ASP A C 1
ATOM 733 O O . ASP A 1 100 ? 15.075 -8.570 -7.536 1.00 91.44 100 ASP A O 1
ATOM 737 N N . VAL A 1 101 ? 12.834 -8.571 -7.796 1.00 93.31 101 VAL A N 1
ATOM 738 C CA . VAL A 1 101 ? 12.670 -7.116 -7.959 1.00 93.31 101 VAL A CA 1
ATOM 739 C C . VAL A 1 101 ? 13.244 -6.346 -6.767 1.00 93.31 101 VAL A C 1
ATOM 741 O O . VAL A 1 101 ? 14.020 -5.407 -6.953 1.00 93.31 101 VAL A O 1
ATOM 744 N N . LEU A 1 102 ? 12.946 -6.760 -5.529 1.00 93.44 102 LEU A N 1
ATOM 745 C CA . LEU A 1 102 ? 13.502 -6.096 -4.345 1.00 93.44 102 LEU A CA 1
ATOM 746 C C . LEU A 1 102 ? 15.015 -6.311 -4.225 1.00 93.44 102 LEU A C 1
ATOM 748 O O . LEU A 1 102 ? 15.719 -5.419 -3.755 1.00 93.44 102 LEU A O 1
ATOM 752 N N . GLY A 1 103 ? 15.544 -7.450 -4.675 1.00 91.94 103 GLY A N 1
ATOM 753 C CA . GLY A 1 103 ? 16.990 -7.685 -4.746 1.00 91.94 103 GLY A CA 1
ATOM 754 C C . GLY A 1 103 ? 17.691 -6.712 -5.686 1.00 91.94 103 GLY A C 1
ATOM 755 O O . GLY A 1 103 ? 18.751 -6.183 -5.354 1.00 91.94 103 GLY A O 1
ATOM 756 N N . MET A 1 104 ? 17.078 -6.421 -6.831 1.00 90.19 104 MET A N 1
ATOM 757 C CA . MET A 1 104 ? 17.565 -5.408 -7.766 1.00 90.19 104 MET A CA 1
ATOM 758 C C . MET A 1 104 ? 17.545 -4.003 -7.153 1.00 90.19 104 MET A C 1
ATOM 760 O O . MET A 1 104 ? 18.567 -3.317 -7.179 1.00 90.19 104 MET A O 1
ATOM 764 N N . VAL A 1 105 ? 16.439 -3.612 -6.512 1.00 91.00 105 VAL A N 1
ATOM 765 C CA . VAL A 1 105 ? 16.340 -2.325 -5.803 1.00 91.00 105 VAL A CA 1
ATOM 766 C C . VAL A 1 105 ? 17.405 -2.211 -4.704 1.00 91.00 105 VAL A C 1
ATOM 768 O O . VAL A 1 105 ? 18.071 -1.182 -4.603 1.00 91.00 105 VAL A O 1
ATOM 771 N N . ALA A 1 106 ? 17.633 -3.272 -3.920 1.00 90.19 106 ALA A N 1
ATOM 772 C CA . ALA A 1 106 ? 18.669 -3.294 -2.884 1.00 90.19 106 ALA A CA 1
ATOM 773 C C . ALA A 1 106 ? 20.076 -3.078 -3.451 1.00 90.19 106 ALA A C 1
ATOM 775 O O . ALA A 1 106 ? 20.852 -2.305 -2.888 1.00 90.19 106 ALA A O 1
ATOM 776 N N . ARG A 1 107 ? 20.410 -3.733 -4.572 1.00 87.88 107 ARG A N 1
ATOM 777 C CA . ARG A 1 107 ? 21.712 -3.556 -5.234 1.00 87.88 107 ARG A CA 1
ATOM 778 C C . ARG A 1 107 ? 21.909 -2.115 -5.701 1.00 87.88 107 ARG A C 1
ATOM 780 O O . ARG A 1 107 ? 22.997 -1.573 -5.513 1.00 87.88 107 ARG A O 1
ATOM 787 N N . ASN A 1 108 ? 20.872 -1.488 -6.253 1.00 84.12 108 ASN A N 1
ATOM 788 C CA . ASN A 1 108 ? 20.932 -0.086 -6.672 1.00 84.12 108 ASN A CA 1
ATOM 789 C C . ASN A 1 108 ? 21.116 0.844 -5.464 1.00 84.12 108 ASN A C 1
ATOM 791 O O . ASN A 1 108 ? 21.999 1.702 -5.467 1.00 84.12 108 ASN A O 1
ATOM 795 N N . LEU A 1 109 ? 20.369 0.608 -4.382 1.00 84.88 109 LEU A N 1
ATOM 796 C CA . LEU A 1 109 ? 20.482 1.376 -3.141 1.00 84.88 109 LEU A CA 1
ATOM 797 C C . LEU A 1 109 ? 21.878 1.263 -2.501 1.00 84.88 109 LEU A C 1
ATOM 799 O O . LEU A 1 109 ? 22.407 2.247 -1.984 1.00 84.88 109 LEU A O 1
ATOM 803 N N . ALA A 1 110 ? 22.490 0.077 -2.551 1.00 85.88 110 ALA A N 1
ATOM 804 C CA . ALA A 1 110 ? 23.831 -0.164 -2.020 1.00 85.88 110 ALA A CA 1
ATOM 805 C C . ALA A 1 110 ? 24.923 0.579 -2.808 1.00 85.88 110 ALA A C 1
ATOM 807 O O . ALA A 1 110 ? 25.903 1.029 -2.216 1.00 85.88 110 ALA A O 1
ATOM 808 N N . ARG A 1 111 ? 24.741 0.740 -4.126 1.00 82.56 111 ARG A N 1
ATOM 809 C CA . ARG A 1 111 ? 25.665 1.476 -5.008 1.00 82.56 111 ARG A CA 1
ATOM 810 C C . ARG A 1 111 ? 25.523 2.996 -4.889 1.00 82.56 111 ARG A C 1
ATOM 812 O O . ARG A 1 111 ? 26.472 3.716 -5.188 1.00 82.56 111 ARG A O 1
ATOM 819 N N . ALA A 1 112 ? 24.367 3.492 -4.448 1.00 79.62 112 ALA A N 1
ATOM 820 C CA . ALA A 1 112 ? 24.135 4.919 -4.265 1.00 79.62 112 ALA A CA 1
ATOM 821 C C . ALA A 1 112 ? 24.916 5.487 -3.063 1.00 79.62 112 ALA A C 1
ATOM 823 O O . ALA A 1 112 ? 25.013 4.870 -1.995 1.00 79.62 112 ALA A O 1
ATOM 824 N N . ALA A 1 113 ? 25.434 6.711 -3.225 1.00 76.31 113 ALA A N 1
ATOM 825 C CA . ALA A 1 113 ? 26.011 7.479 -2.121 1.00 76.31 113 ALA A CA 1
ATOM 826 C C . ALA A 1 113 ? 24.961 7.706 -1.021 1.00 76.31 113 ALA A C 1
ATOM 828 O O . ALA A 1 113 ? 23.775 7.834 -1.322 1.00 76.31 113 ALA A O 1
ATOM 829 N N . ALA A 1 114 ? 25.392 7.784 0.242 1.00 73.19 114 ALA A N 1
ATOM 830 C CA . ALA A 1 114 ? 24.489 7.817 1.397 1.00 73.19 114 ALA A CA 1
ATOM 831 C C . ALA A 1 114 ? 23.406 8.908 1.299 1.00 73.19 114 ALA A C 1
ATOM 833 O O . ALA A 1 114 ? 22.231 8.619 1.508 1.00 73.19 114 ALA A O 1
ATOM 834 N N . GLU A 1 115 ? 23.787 10.117 0.887 1.00 69.31 115 GLU A N 1
ATOM 835 C CA . GLU A 1 115 ? 22.895 11.275 0.716 1.00 69.31 115 GLU A CA 1
ATOM 836 C C . GLU A 1 115 ? 21.851 11.086 -0.400 1.00 69.31 115 GLU A C 1
ATOM 838 O O . GLU A 1 115 ? 20.800 11.719 -0.390 1.00 69.31 115 GLU A O 1
ATOM 843 N N . ARG A 1 116 ? 22.113 10.176 -1.348 1.00 70.81 116 ARG A N 1
ATOM 844 C CA . ARG A 1 116 ? 21.279 9.900 -2.528 1.00 70.81 116 ARG A CA 1
ATOM 845 C C . ARG A 1 116 ? 20.511 8.580 -2.435 1.00 70.81 116 ARG A C 1
ATOM 847 O O . ARG A 1 116 ? 19.883 8.170 -3.407 1.00 70.81 116 ARG A O 1
ATOM 854 N N . ARG A 1 117 ? 20.536 7.893 -1.286 1.00 81.19 117 ARG A N 1
ATOM 855 C CA . ARG A 1 117 ? 19.785 6.642 -1.085 1.00 81.19 117 ARG A CA 1
ATOM 856 C C . ARG A 1 117 ? 18.288 6.916 -0.998 1.00 81.19 117 ARG A C 1
ATOM 858 O O . ARG A 1 117 ? 17.734 7.130 0.081 1.00 81.19 117 ARG A O 1
ATOM 865 N N . ARG A 1 118 ? 17.629 6.895 -2.152 1.00 82.69 118 ARG A N 1
ATOM 866 C CA . ARG A 1 118 ? 16.175 6.953 -2.284 1.00 82.69 118 ARG A CA 1
ATOM 867 C C . ARG A 1 118 ? 15.667 5.664 -2.910 1.00 82.69 118 ARG A C 1
ATOM 869 O O . ARG A 1 118 ? 16.265 5.129 -3.837 1.00 82.69 118 ARG A O 1
ATOM 876 N N . LEU A 1 119 ? 14.582 5.146 -2.347 1.00 88.56 119 LEU A N 1
ATOM 877 C CA . LEU A 1 119 ? 13.879 4.014 -2.930 1.00 88.56 119 LEU A CA 1
ATOM 878 C C . LEU A 1 119 ? 13.043 4.544 -4.097 1.00 88.56 119 LEU A C 1
ATOM 880 O O . LEU A 1 119 ? 12.400 5.586 -3.932 1.00 88.56 119 LEU A O 1
ATOM 884 N N . PRO A 1 120 ? 13.036 3.846 -5.244 1.00 89.56 120 PRO A N 1
ATOM 885 C CA . PRO A 1 120 ? 12.105 4.162 -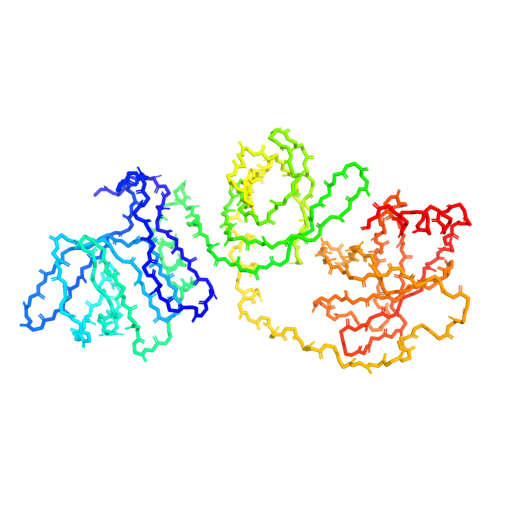6.314 1.00 89.56 120 PRO A CA 1
ATOM 886 C C . PRO A 1 120 ? 10.668 3.888 -5.853 1.00 89.56 120 PRO A C 1
ATOM 888 O O . PRO A 1 120 ? 10.438 3.273 -4.805 1.00 89.56 120 PRO A O 1
ATOM 891 N N . ARG A 1 121 ? 9.688 4.328 -6.646 1.00 91.62 121 ARG A N 1
ATOM 892 C CA . ARG A 1 121 ? 8.294 3.937 -6.419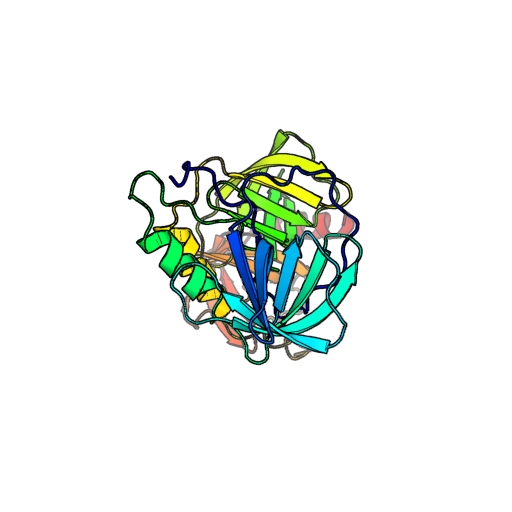 1.00 91.62 121 ARG A CA 1
ATOM 893 C C . ARG A 1 121 ? 8.150 2.438 -6.639 1.00 91.62 121 ARG A C 1
ATOM 895 O O . ARG A 1 121 ? 8.522 1.914 -7.690 1.00 91.62 121 ARG A O 1
ATOM 902 N N . ILE A 1 122 ? 7.605 1.767 -5.633 1.00 95.19 122 ILE A N 1
ATOM 903 C CA . ILE A 1 122 ? 7.336 0.338 -5.670 1.00 95.19 122 ILE A CA 1
ATOM 904 C C . ILE A 1 122 ? 5.840 0.147 -5.874 1.00 95.19 122 ILE A C 1
ATOM 906 O O . ILE A 1 122 ? 5.053 0.536 -5.016 1.00 95.19 122 ILE A O 1
ATOM 910 N N . GLU A 1 123 ? 5.446 -0.446 -6.995 1.00 95.31 123 GLU A N 1
ATOM 911 C CA . GLU A 1 123 ? 4.070 -0.863 -7.241 1.00 95.31 123 GLU A CA 1
ATOM 912 C C . GLU A 1 123 ? 3.748 -2.101 -6.399 1.00 95.31 123 GLU A C 1
ATOM 914 O O . GLU A 1 123 ? 4.448 -3.120 -6.428 1.00 95.31 123 GLU A O 1
ATOM 919 N N . LEU A 1 124 ? 2.663 -2.007 -5.637 1.00 93.00 124 LEU A N 1
ATOM 920 C CA . LEU A 1 124 ? 2.142 -3.082 -4.810 1.00 93.00 124 LEU A CA 1
ATOM 921 C C . LEU A 1 124 ? 0.644 -2.900 -4.607 1.00 93.00 124 LEU A C 1
ATOM 923 O O . LEU A 1 124 ? 0.137 -1.784 -4.538 1.00 93.00 124 LEU A O 1
ATOM 927 N N . ARG A 1 125 ? -0.049 -4.021 -4.429 1.00 91.00 125 ARG A N 1
ATOM 928 C CA . ARG A 1 125 ? -1.489 -4.070 -4.197 1.00 91.00 125 ARG A CA 1
ATOM 929 C C . ARG A 1 125 ? -1.774 -4.518 -2.764 1.00 91.00 125 ARG A C 1
ATOM 931 O O . ARG A 1 125 ? -2.092 -5.682 -2.529 1.00 91.00 125 ARG A O 1
ATOM 938 N N . HIS A 1 126 ? -1.599 -3.607 -1.817 1.00 91.50 126 HIS A N 1
ATOM 939 C CA . HIS A 1 126 ? -1.777 -3.836 -0.388 1.00 91.50 126 HIS A CA 1
ATOM 940 C C . HIS A 1 126 ? -2.971 -3.028 0.135 1.00 91.50 126 HIS A C 1
ATOM 942 O O . HIS A 1 126 ? -3.296 -1.978 -0.413 1.00 91.50 126 HIS A O 1
ATOM 948 N N . THR A 1 127 ? -3.633 -3.501 1.189 1.00 93.06 127 THR A N 1
ATOM 949 C CA . THR A 1 127 ? -4.677 -2.718 1.866 1.00 93.06 127 THR A CA 1
ATOM 950 C C . THR A 1 127 ? -4.041 -1.603 2.692 1.00 93.06 127 THR A C 1
ATOM 952 O O . THR A 1 127 ? -3.073 -1.840 3.414 1.00 93.06 127 THR A O 1
ATOM 955 N N . VAL A 1 128 ? -4.592 -0.398 2.621 1.00 96.31 128 VAL A N 1
ATOM 956 C CA . VAL A 1 128 ? -4.239 0.716 3.503 1.00 96.31 128 VAL A CA 1
ATOM 957 C C . VAL A 1 128 ? -5.512 1.259 4.140 1.00 96.31 128 VAL A C 1
ATOM 959 O O . VAL A 1 128 ? -6.503 1.491 3.453 1.00 96.31 128 VAL A O 1
ATOM 962 N N . GLY A 1 129 ? -5.501 1.429 5.459 1.00 95.81 129 GLY A N 1
ATOM 963 C CA . GLY A 1 129 ? -6.564 2.136 6.167 1.00 95.81 129 GLY A CA 1
ATOM 964 C C . GLY A 1 129 ? -6.340 3.637 6.054 1.00 95.81 129 GLY A C 1
ATOM 965 O O . GLY A 1 129 ? -5.270 4.112 6.428 1.00 95.81 129 GLY A O 1
ATOM 966 N N . VAL A 1 130 ? -7.321 4.373 5.547 1.00 95.94 130 VAL A N 1
ATOM 967 C CA . VAL A 1 130 ? -7.326 5.835 5.470 1.00 95.94 130 VAL A CA 1
ATOM 968 C C . VAL A 1 130 ? -8.326 6.369 6.484 1.00 95.94 130 VAL A C 1
ATOM 970 O O . VAL A 1 130 ? -9.480 5.950 6.511 1.00 95.94 130 VAL A O 1
ATOM 973 N N . HIS A 1 131 ? -7.863 7.270 7.344 1.00 93.31 131 HIS A N 1
ATOM 974 C CA . HIS A 1 131 ? -8.613 7.798 8.476 1.00 93.31 131 HIS A CA 1
ATOM 975 C C . HIS A 1 131 ? -8.843 9.293 8.298 1.00 93.31 131 HIS A C 1
ATOM 977 O O . HIS A 1 131 ? -7.878 10.055 8.187 1.00 93.31 131 HIS A O 1
ATOM 983 N N . ARG A 1 132 ? -10.114 9.700 8.319 1.00 89.94 132 ARG A N 1
ATOM 984 C CA . ARG A 1 132 ? -10.560 11.091 8.163 1.00 89.94 132 ARG A CA 1
ATOM 985 C C . ARG A 1 132 ? -11.858 11.305 8.933 1.00 89.94 132 ARG A C 1
ATOM 987 O O . ARG A 1 132 ? -12.729 10.450 8.903 1.00 89.94 132 ARG A O 1
ATOM 994 N N . GLY A 1 133 ? -11.979 12.405 9.676 1.00 80.12 133 GLY A N 1
ATOM 995 C CA . GLY A 1 133 ? -13.240 12.768 10.347 1.00 80.12 133 GLY A CA 1
ATOM 996 C C . GLY A 1 133 ? -13.843 11.715 11.297 1.00 80.12 133 GLY A C 1
ATOM 997 O O . GLY A 1 133 ? -15.042 11.746 11.529 1.00 80.12 133 GLY A O 1
ATOM 998 N N . GLY A 1 134 ? -13.047 10.780 11.835 1.00 78.00 134 GLY A N 1
ATOM 999 C CA . GLY A 1 134 ? -13.536 9.659 12.660 1.00 78.00 134 GLY A CA 1
ATOM 1000 C C . GLY A 1 134 ? -13.948 8.409 11.870 1.00 78.00 134 GLY A C 1
ATOM 1001 O O . GLY A 1 134 ? -14.106 7.339 12.464 1.00 78.00 134 GLY A O 1
ATOM 1002 N N . GLU A 1 135 ? -14.029 8.519 10.545 1.00 83.50 135 GLU A N 1
ATOM 1003 C CA . GLU A 1 135 ? -14.271 7.419 9.621 1.00 83.50 135 GLU A CA 1
ATOM 1004 C C . GLU A 1 135 ? -12.972 6.687 9.274 1.00 83.50 135 GLU A C 1
ATOM 1006 O O . GLU A 1 135 ? -11.860 7.230 9.339 1.00 83.50 135 GLU A O 1
ATOM 1011 N N . VAL A 1 136 ? -13.130 5.420 8.897 1.00 88.69 136 VAL A N 1
ATOM 1012 C CA . VAL A 1 136 ? -12.048 4.582 8.389 1.00 88.69 136 VAL A CA 1
ATOM 1013 C C . VAL A 1 136 ? -12.496 3.969 7.081 1.00 88.69 136 VAL A C 1
ATOM 1015 O O . VAL A 1 136 ? -13.500 3.268 7.038 1.00 88.69 136 VAL A O 1
ATOM 1018 N N . GLU A 1 137 ? -11.706 4.167 6.039 1.00 90.69 137 GLU A N 1
ATOM 1019 C CA . GLU A 1 137 ? -11.898 3.525 4.749 1.00 90.69 137 GLU A CA 1
ATOM 1020 C C . GLU A 1 137 ? -10.708 2.608 4.461 1.00 90.69 137 GLU A C 1
ATOM 1022 O O . GLU A 1 137 ? -9.556 2.985 4.667 1.00 90.69 137 GLU A O 1
ATOM 1027 N N . GLN A 1 138 ? -10.960 1.378 4.014 1.00 92.38 138 GLN A N 1
ATOM 1028 C CA . GLN A 1 138 ? -9.896 0.470 3.581 1.00 92.38 138 GLN A CA 1
ATOM 1029 C C . GLN A 1 138 ? -9.756 0.546 2.066 1.00 92.38 138 GLN A C 1
ATOM 1031 O O . GLN A 1 138 ? -10.602 0.039 1.334 1.00 92.38 138 GLN A O 1
ATOM 1036 N N . LEU A 1 139 ? -8.663 1.152 1.614 1.00 94.94 139 LEU A N 1
ATOM 1037 C CA . LEU A 1 139 ? -8.343 1.354 0.207 1.00 94.94 139 LEU A CA 1
ATOM 1038 C C . LEU A 1 139 ? -7.244 0.403 -0.259 1.00 94.94 139 LEU A C 1
ATOM 1040 O O . LEU A 1 139 ? -6.552 -0.235 0.541 1.00 94.94 139 LEU A O 1
ATOM 1044 N N . ARG A 1 140 ? -7.053 0.329 -1.577 1.00 95.00 140 ARG A N 1
ATOM 1045 C CA . ARG A 1 140 ? -5.982 -0.453 -2.196 1.00 95.00 140 ARG A CA 1
ATOM 1046 C C . ARG A 1 140 ? -4.853 0.466 -2.642 1.00 95.00 140 ARG A C 1
ATOM 1048 O O . ARG A 1 140 ? -5.082 1.466 -3.318 1.00 95.00 140 ARG A O 1
ATOM 1055 N N . THR A 1 141 ? -3.622 0.126 -2.281 1.00 96.12 141 THR A N 1
ATOM 1056 C CA . THR A 1 141 ? -2.442 0.831 -2.782 1.00 96.12 141 THR A CA 1
ATOM 1057 C C . THR A 1 141 ? -2.214 0.504 -4.253 1.00 96.12 141 THR A C 1
ATOM 1059 O O . THR A 1 141 ? -2.503 -0.604 -4.714 1.00 96.12 141 THR A O 1
ATOM 1062 N N . ARG A 1 142 ? -1.625 1.463 -4.963 1.00 94.88 142 ARG A N 1
ATOM 1063 C CA . ARG A 1 142 ? -1.070 1.305 -6.307 1.00 94.88 142 ARG A CA 1
ATOM 1064 C C . ARG A 1 142 ? 0.444 1.248 -6.240 1.00 94.88 142 ARG A C 1
ATOM 1066 O O . ARG A 1 142 ? 1.051 0.290 -6.699 1.00 94.88 142 ARG A O 1
ATOM 1073 N N . ASP A 1 143 ? 1.040 2.254 -5.615 1.00 95.00 143 ASP A N 1
ATOM 1074 C CA . ASP A 1 143 ? 2.477 2.356 -5.421 1.00 95.00 143 ASP A CA 1
ATOM 1075 C C . ASP A 1 143 ? 2.806 3.058 -4.104 1.00 95.00 143 ASP A C 1
ATOM 1077 O O . ASP A 1 143 ? 1.973 3.760 -3.536 1.00 95.00 143 ASP A O 1
ATOM 1081 N N . ILE A 1 144 ? 4.015 2.834 -3.596 1.00 96.19 144 ILE A N 1
ATOM 1082 C CA . ILE A 1 144 ? 4.544 3.494 -2.403 1.00 96.19 144 ILE A CA 1
ATOM 1083 C C . ILE A 1 144 ? 5.996 3.916 -2.632 1.00 96.19 144 ILE A C 1
ATOM 1085 O O . ILE A 1 144 ? 6.768 3.246 -3.319 1.00 96.19 144 ILE A O 1
ATOM 1089 N N . SER A 1 145 ? 6.378 5.034 -2.031 1.00 93.44 145 SER A N 1
ATOM 1090 C CA . SER A 1 145 ? 7.746 5.548 -1.967 1.00 93.44 145 SER A CA 1
ATOM 1091 C C . SER A 1 145 ? 8.051 6.037 -0.553 1.00 93.44 145 SER A C 1
ATOM 1093 O O . SER A 1 145 ? 7.197 5.977 0.328 1.00 93.44 145 SER A O 1
ATOM 1095 N N . GLN A 1 146 ? 9.258 6.558 -0.325 1.00 93.31 146 GLN A N 1
ATOM 1096 C CA . GLN A 1 146 ? 9.596 7.166 0.970 1.00 93.31 146 GLN A CA 1
ATOM 1097 C C . GLN A 1 146 ? 8.738 8.401 1.272 1.00 93.31 146 GLN A C 1
ATOM 1099 O O . GLN A 1 146 ? 8.454 8.664 2.431 1.00 93.31 146 GLN A O 1
ATOM 1104 N N . GLY A 1 147 ? 8.313 9.148 0.248 1.00 94.00 147 GLY A N 1
ATOM 1105 C CA . GLY A 1 147 ? 7.584 10.406 0.425 1.00 94.00 147 GLY A CA 1
ATOM 1106 C C . GLY A 1 147 ? 6.063 10.291 0.340 1.00 94.00 147 GLY A C 1
ATOM 1107 O O . GLY A 1 147 ? 5.375 11.266 0.617 1.00 94.00 147 GLY A O 1
ATOM 1108 N N . GLY A 1 148 ? 5.510 9.148 -0.064 1.00 96.31 148 GLY A N 1
ATOM 1109 C CA . GLY A 1 148 ? 4.063 9.032 -0.224 1.00 96.31 148 GLY A CA 1
ATOM 1110 C C . GLY A 1 148 ? 3.590 7.726 -0.840 1.00 96.31 148 GLY A C 1
ATOM 1111 O O . GLY A 1 148 ? 4.391 6.855 -1.192 1.00 96.31 148 GLY A O 1
ATOM 1112 N N . VAL A 1 149 ? 2.273 7.627 -0.998 1.00 97.75 149 VAL A N 1
ATOM 1113 C CA . VAL A 1 149 ? 1.553 6.461 -1.519 1.00 97.75 149 VAL A CA 1
ATOM 1114 C C . VAL A 1 149 ? 0.525 6.889 -2.569 1.00 97.75 149 VAL A C 1
ATOM 1116 O O . VAL A 1 149 ? -0.174 7.888 -2.401 1.00 97.75 149 VAL A O 1
ATOM 1119 N N . GLY A 1 150 ? 0.425 6.129 -3.655 1.00 97.44 150 GLY A N 1
ATOM 1120 C CA . GLY A 1 150 ? -0.704 6.176 -4.578 1.00 97.44 150 GLY A CA 1
ATOM 1121 C C . GLY A 1 150 ? -1.768 5.162 -4.164 1.00 97.44 150 GLY A C 1
ATOM 1122 O O . GLY A 1 150 ? -1.442 4.008 -3.884 1.00 97.44 150 GLY A O 1
ATOM 1123 N N . VAL A 1 151 ? -3.038 5.562 -4.149 1.00 97.31 151 VAL A N 1
ATOM 1124 C CA . VAL A 1 151 ? -4.174 4.708 -3.764 1.00 97.31 151 VAL A CA 1
ATOM 1125 C C . VAL A 1 151 ? -5.283 4.737 -4.811 1.00 97.31 151 VAL A C 1
ATOM 1127 O O . VAL A 1 151 ? -5.428 5.706 -5.556 1.00 97.31 151 VAL A O 1
ATOM 1130 N N . GLU A 1 152 ? -6.056 3.658 -4.869 1.00 96.38 152 GLU A N 1
ATOM 1131 C CA . GLU A 1 152 ? -7.358 3.606 -5.538 1.00 96.38 152 GLU A CA 1
ATOM 1132 C C . GLU A 1 152 ? -8.401 4.143 -4.555 1.00 96.38 152 GLU A C 1
ATOM 1134 O O . GLU A 1 152 ? -8.573 3.570 -3.481 1.00 96.38 152 GLU A O 1
ATOM 1139 N N . ALA A 1 153 ? -9.032 5.269 -4.884 1.00 92.62 153 ALA A N 1
ATOM 1140 C CA . ALA A 1 153 ? -9.895 6.007 -3.970 1.00 92.62 153 ALA A CA 1
ATOM 1141 C C . ALA A 1 153 ? -11.012 6.734 -4.720 1.00 92.62 153 ALA A C 1
ATOM 1143 O O . ALA A 1 153 ? -10.778 7.345 -5.766 1.00 92.62 153 ALA A O 1
ATOM 1144 N N . ARG A 1 154 ? -12.213 6.737 -4.136 1.00 85.88 154 ARG A N 1
ATOM 1145 C CA . ARG A 1 154 ? -13.329 7.593 -4.548 1.00 85.88 154 ARG A CA 1
ATOM 1146 C C . ARG A 1 154 ? -13.737 8.431 -3.337 1.00 85.88 154 ARG A C 1
ATOM 1148 O O . ARG A 1 154 ? -13.991 7.875 -2.281 1.00 85.88 154 ARG A O 1
ATOM 1155 N N . GLY A 1 155 ? -13.796 9.754 -3.480 1.00 85.38 155 GLY A N 1
ATOM 1156 C CA . GLY A 1 155 ? -14.297 10.637 -2.415 1.00 85.38 155 GLY A CA 1
ATOM 1157 C C . GLY A 1 155 ? -13.255 11.240 -1.468 1.00 85.38 155 GLY A C 1
ATOM 1158 O O . GLY A 1 155 ? -13.651 11.907 -0.518 1.00 85.38 155 GLY A O 1
ATOM 1159 N N . LEU A 1 156 ? -11.955 11.073 -1.734 1.00 92.44 156 LEU A N 1
ATOM 1160 C CA . LEU A 1 156 ? -10.934 11.926 -1.113 1.00 92.44 156 LEU A CA 1
ATOM 1161 C C . LEU A 1 156 ? -10.992 13.339 -1.709 1.00 92.44 156 LEU A C 1
ATOM 1163 O O . LEU A 1 156 ? -11.343 13.503 -2.878 1.00 92.44 156 LEU A O 1
ATOM 1167 N N . GLY A 1 157 ? -10.637 14.351 -0.919 1.00 93.88 157 GLY A N 1
ATOM 1168 C CA . GLY A 1 157 ? -10.465 15.735 -1.362 1.00 93.88 157 GLY A CA 1
ATOM 1169 C C . GLY A 1 157 ? -8.992 16.102 -1.537 1.00 93.88 157 GLY A C 1
ATOM 1170 O O . GLY A 1 157 ? -8.137 15.610 -0.811 1.00 93.88 157 GLY A O 1
ATOM 1171 N N . VAL A 1 158 ? -8.668 16.979 -2.492 1.00 96.56 158 VAL A N 1
ATOM 1172 C CA . VAL A 1 158 ? -7.317 17.570 -2.568 1.00 96.56 158 VAL A CA 1
ATOM 1173 C C . VAL A 1 158 ? -7.060 18.413 -1.315 1.00 96.56 158 VAL A C 1
ATOM 1175 O O . VAL A 1 158 ? -7.976 19.052 -0.805 1.00 96.56 158 VAL A O 1
ATOM 1178 N N . ASP A 1 159 ? -5.823 18.385 -0.821 1.00 97.12 159 ASP A N 1
ATOM 1179 C CA . ASP A 1 159 ? -5.352 19.009 0.423 1.00 97.12 159 ASP A CA 1
ATOM 1180 C C . ASP A 1 159 ? -5.998 18.466 1.710 1.00 97.12 159 ASP A C 1
ATOM 1182 O O . ASP A 1 159 ? -5.741 18.968 2.806 1.00 97.12 159 ASP A O 1
ATOM 1186 N N . GLU A 1 160 ? -6.779 17.388 1.612 1.00 96.25 160 GLU A N 1
ATOM 1187 C CA . GLU A 1 160 ? -7.344 16.709 2.772 1.00 96.25 160 GLU A CA 1
ATOM 1188 C C . GLU A 1 160 ? -6.239 16.052 3.610 1.00 96.25 160 GLU A C 1
ATOM 1190 O O . GLU A 1 160 ? -5.400 15.299 3.099 1.00 96.25 160 GLU A O 1
ATOM 1195 N N . ALA A 1 161 ? -6.246 16.338 4.914 1.00 97.12 161 ALA A N 1
ATOM 1196 C CA . ALA A 1 161 ? -5.373 15.693 5.883 1.00 97.12 161 ALA A CA 1
ATOM 1197 C C . ALA A 1 161 ? -5.938 14.323 6.267 1.00 97.12 161 ALA A C 1
ATOM 1199 O O . ALA A 1 161 ? -7.103 14.201 6.649 1.00 97.12 161 ALA A O 1
ATOM 1200 N N . VAL A 1 162 ? -5.093 13.299 6.195 1.00 97.31 162 VAL A N 1
ATOM 1201 C CA . VAL A 1 162 ? -5.468 11.912 6.470 1.00 97.31 162 VAL A CA 1
ATOM 1202 C C . VAL A 1 162 ? -4.402 11.232 7.314 1.00 97.31 162 VAL A C 1
ATOM 1204 O O . VAL A 1 162 ? -3.208 11.483 7.150 1.00 97.31 162 VAL A O 1
ATOM 1207 N N . GLN A 1 163 ? -4.826 10.302 8.163 1.00 96.81 163 GLN A N 1
ATOM 1208 C CA . GLN A 1 163 ? -3.917 9.336 8.773 1.00 96.81 163 GLN A CA 1
ATOM 1209 C C . GLN A 1 163 ? -4.008 8.012 8.008 1.00 96.81 163 GLN A C 1
ATOM 1211 O O . GLN A 1 163 ? -5.086 7.585 7.601 1.00 96.81 163 GLN A O 1
ATOM 1216 N N . LEU A 1 164 ? -2.874 7.349 7.814 1.00 97.19 164 LEU A N 1
ATOM 1217 C CA . LEU A 1 164 ? -2.728 6.108 7.065 1.00 97.19 164 LEU A CA 1
ATOM 1218 C C . LEU A 1 164 ? -2.275 4.974 7.980 1.00 97.19 164 LEU A C 1
ATOM 1220 O O . LEU A 1 164 ? -1.375 5.143 8.807 1.00 97.19 164 LEU A O 1
ATOM 1224 N N . THR A 1 165 ? -2.849 3.792 7.778 1.00 96.44 165 THR A N 1
ATOM 1225 C CA . THR A 1 165 ? -2.462 2.561 8.470 1.00 96.44 165 THR A CA 1
ATOM 1226 C C . THR A 1 165 ? -2.057 1.501 7.466 1.00 96.44 165 THR A C 1
ATOM 1228 O O . THR A 1 165 ? -2.884 0.962 6.730 1.00 96.44 165 THR A O 1
ATOM 1231 N N . PHE A 1 166 ? -0.776 1.157 7.490 1.00 95.69 166 PHE A N 1
ATOM 1232 C CA . PHE A 1 166 ? -0.227 0.006 6.792 1.00 95.69 166 PHE A CA 1
ATOM 1233 C C . PHE A 1 166 ? 0.046 -1.104 7.799 1.00 95.69 166 PHE A C 1
ATOM 1235 O O . PHE A 1 166 ? 0.584 -0.838 8.874 1.00 95.69 166 PHE A O 1
ATOM 1242 N N . ASP A 1 167 ? -0.287 -2.341 7.439 1.00 94.12 167 ASP A N 1
ATOM 1243 C CA . ASP A 1 167 ? -0.078 -3.490 8.319 1.00 94.12 167 ASP A CA 1
ATOM 1244 C C . ASP A 1 167 ? 1.396 -3.619 8.721 1.00 94.12 167 ASP A C 1
ATOM 1246 O O . ASP A 1 167 ? 2.286 -3.672 7.870 1.00 94.12 167 ASP A O 1
ATOM 1250 N N . GLY A 1 168 ? 1.651 -3.671 10.026 1.00 92.12 168 GLY A N 1
ATOM 1251 C CA . GLY A 1 168 ? 2.983 -3.785 10.612 1.00 92.12 168 GLY A CA 1
ATOM 1252 C C . GLY A 1 168 ? 3.771 -2.474 10.717 1.00 92.12 168 GLY A C 1
ATOM 1253 O O . GLY A 1 168 ? 4.876 -2.499 11.257 1.00 92.12 168 GLY A O 1
ATOM 1254 N N . LEU A 1 169 ? 3.241 -1.333 10.255 1.00 94.25 169 LEU A N 1
ATOM 1255 C CA . LEU A 1 169 ? 3.869 -0.017 10.438 1.00 94.25 169 LEU A CA 1
ATOM 1256 C C . LEU A 1 169 ? 3.213 0.784 11.570 1.00 94.25 169 LEU A C 1
ATOM 1258 O O . LEU A 1 169 ? 2.108 0.485 12.029 1.00 94.25 169 LEU A O 1
ATOM 1262 N N . ARG A 1 170 ? 3.908 1.842 12.012 1.00 93.56 170 ARG A N 1
ATOM 1263 C CA . ARG A 1 170 ? 3.275 2.929 12.775 1.00 93.56 170 ARG A CA 1
ATOM 1264 C C . ARG A 1 170 ? 2.266 3.668 11.877 1.00 93.56 170 ARG A C 1
ATOM 1266 O O . ARG A 1 170 ? 2.476 3.689 10.662 1.00 93.56 170 ARG A O 1
ATOM 1273 N N . PRO A 1 171 ? 1.235 4.325 12.437 1.00 94.25 171 PRO A N 1
ATOM 1274 C CA . PRO A 1 171 ? 0.371 5.199 11.657 1.00 94.25 171 PRO A CA 1
ATOM 1275 C C . PRO A 1 171 ? 1.196 6.348 11.073 1.00 94.25 171 PRO A C 1
ATOM 1277 O O . PRO A 1 171 ? 2.103 6.861 11.738 1.00 94.25 171 PRO A O 1
ATOM 1280 N N . LEU A 1 172 ? 0.889 6.721 9.835 1.00 96.62 172 LEU A N 1
ATOM 1281 C CA . LEU A 1 172 ? 1.555 7.802 9.114 1.00 96.62 172 LEU A CA 1
ATOM 1282 C C . LEU A 1 172 ? 0.554 8.923 8.863 1.00 96.62 172 LEU A C 1
ATOM 1284 O O . LEU A 1 172 ? -0.543 8.663 8.386 1.00 96.62 172 LEU A O 1
ATOM 1288 N N . GLU A 1 173 ? 0.933 10.159 9.155 1.00 97.81 173 GLU A N 1
ATOM 1289 C CA . GLU A 1 173 ? 0.149 11.328 8.753 1.00 97.81 173 GLU A CA 1
ATOM 1290 C C . GLU A 1 173 ? 0.475 11.691 7.304 1.00 97.81 173 GLU A C 1
ATOM 1292 O O . GLU A 1 173 ? 1.616 11.529 6.855 1.00 97.81 173 GLU A O 1
ATOM 1297 N N . GLY A 1 174 ? -0.512 12.193 6.570 1.00 97.88 174 GLY A N 1
ATOM 1298 C CA . GLY A 1 174 ? -0.321 12.630 5.200 1.00 97.88 174 GLY A CA 1
ATOM 1299 C C . GLY A 1 174 ? -1.384 13.598 4.702 1.00 97.88 174 GLY A C 1
ATOM 1300 O O . GLY A 1 174 ? -2.356 13.922 5.383 1.00 97.88 174 GLY A O 1
ATOM 1301 N N . THR A 1 175 ? -1.175 14.067 3.478 1.00 98.31 175 THR A N 1
ATOM 1302 C CA . THR A 1 175 ? -2.067 15.004 2.795 1.00 98.31 175 THR A CA 1
ATOM 1303 C C . THR A 1 175 ? -2.291 14.546 1.364 1.00 98.31 175 THR A C 1
ATOM 1305 O O . THR A 1 175 ? -1.338 14.233 0.644 1.00 98.31 175 THR A O 1
ATOM 1308 N N . VAL A 1 176 ? -3.548 14.510 0.934 1.00 97.81 176 VAL A N 1
ATOM 1309 C CA . VAL A 1 176 ? -3.905 14.223 -0.458 1.00 97.81 176 VAL A CA 1
ATOM 1310 C C . VAL A 1 176 ? -3.409 15.372 -1.339 1.00 97.81 176 VAL A C 1
ATOM 1312 O O . VAL A 1 176 ? -3.749 16.525 -1.110 1.00 97.81 176 VAL A O 1
ATOM 1315 N N . ARG A 1 177 ? -2.588 15.088 -2.353 1.00 97.69 177 ARG A N 1
ATOM 1316 C CA . ARG A 1 177 ? -1.981 16.122 -3.218 1.00 97.69 177 ARG A CA 1
ATOM 1317 C C . ARG A 1 177 ? -2.579 16.211 -4.606 1.00 97.69 177 ARG A C 1
ATOM 1319 O O . ARG A 1 177 ? -2.527 17.268 -5.222 1.00 97.69 177 ARG A O 1
ATOM 1326 N N . TRP A 1 178 ? -3.094 15.109 -5.124 1.00 95.81 178 TRP A N 1
ATOM 1327 C CA . TRP A 1 178 ? -3.741 15.084 -6.426 1.00 95.81 178 TRP A CA 1
ATOM 1328 C C . TRP A 1 178 ? -4.751 13.953 -6.475 1.00 95.81 178 TRP A C 1
ATOM 1330 O O . TRP A 1 178 ? -4.619 12.952 -5.766 1.00 95.81 178 TRP A O 1
ATOM 1340 N N . ILE A 1 179 ? -5.737 14.125 -7.349 1.00 95.62 179 ILE A N 1
ATOM 1341 C CA . ILE A 1 179 ? -6.752 13.131 -7.674 1.00 95.62 179 ILE A CA 1
ATOM 1342 C C . ILE A 1 179 ? -6.860 13.075 -9.194 1.00 95.62 179 ILE A C 1
ATOM 1344 O O . ILE A 1 179 ? -6.849 14.100 -9.875 1.00 95.62 179 ILE A O 1
ATOM 1348 N N . THR A 1 180 ? -6.915 11.872 -9.750 1.00 92.56 180 THR A N 1
ATOM 1349 C CA . THR A 1 180 ? -7.073 11.644 -11.186 1.00 92.56 180 THR A CA 1
ATOM 1350 C C . THR A 1 180 ? -7.931 10.405 -11.391 1.00 92.56 180 THR A C 1
ATOM 1352 O O . THR A 1 180 ? -7.500 9.284 -11.113 1.00 92.56 180 THR A O 1
ATOM 1355 N N . GLY A 1 181 ? -9.167 10.608 -11.852 1.00 91.19 181 GLY A N 1
ATOM 1356 C CA . GLY A 1 181 ? -10.171 9.545 -11.909 1.00 91.19 181 GLY A CA 1
ATOM 1357 C C . GLY A 1 181 ? -10.410 8.943 -10.524 1.00 91.19 181 GLY A C 1
ATOM 1358 O O . GLY A 1 181 ? -10.709 9.661 -9.578 1.00 91.19 181 GLY A O 1
ATOM 1359 N N . GLU A 1 182 ? -10.226 7.630 -10.405 1.00 92.88 182 GLU A N 1
ATOM 1360 C CA . GLU A 1 182 ? -10.407 6.866 -9.158 1.00 92.88 182 GLU A CA 1
ATOM 1361 C C . GLU A 1 182 ? -9.086 6.623 -8.421 1.00 92.88 182 GLU A C 1
ATOM 1363 O O . GLU A 1 182 ? -8.897 5.608 -7.749 1.00 92.88 182 GLU A O 1
ATOM 1368 N N . THR A 1 183 ? -8.119 7.518 -8.611 1.00 94.69 183 THR A N 1
ATOM 1369 C CA . THR A 1 183 ? -6.802 7.406 -7.988 1.00 94.69 183 THR A CA 1
ATOM 1370 C C . THR A 1 183 ? -6.410 8.708 -7.325 1.00 94.69 183 THR A C 1
ATOM 1372 O O . THR A 1 183 ? -6.713 9.787 -7.835 1.00 94.69 183 THR A O 1
ATOM 1375 N N . ALA A 1 184 ? -5.717 8.600 -6.197 1.00 96.62 184 ALA A N 1
ATOM 1376 C CA . ALA A 1 184 ? -5.209 9.739 -5.454 1.00 96.62 184 ALA A CA 1
ATOM 1377 C C . ALA A 1 184 ? -3.761 9.498 -5.027 1.00 96.62 184 ALA A C 1
ATOM 1379 O O . ALA A 1 184 ? -3.361 8.365 -4.744 1.00 96.62 184 ALA A O 1
ATOM 1380 N N . GLY A 1 185 ? -2.978 10.572 -4.965 1.00 97.38 185 GLY A N 1
ATOM 1381 C CA . GLY A 1 185 ? -1.635 10.556 -4.397 1.00 97.38 185 GLY A CA 1
ATOM 1382 C C . GLY A 1 185 ? -1.617 11.252 -3.053 1.00 97.38 185 GLY A C 1
ATOM 1383 O O . GLY A 1 185 ? -2.013 12.412 -2.953 1.00 97.38 185 GLY A O 1
ATOM 1384 N N . ILE A 1 186 ? -1.118 10.561 -2.036 1.00 98.19 186 ILE A N 1
ATOM 1385 C CA . ILE A 1 186 ? -1.019 11.064 -0.669 1.00 98.19 186 ILE A CA 1
ATOM 1386 C C . ILE A 1 186 ? 0.461 11.226 -0.341 1.00 98.19 186 ILE A C 1
ATOM 1388 O O . ILE A 1 186 ? 1.227 10.263 -0.425 1.00 98.19 186 ILE A O 1
ATOM 1392 N N . VAL A 1 187 ? 0.872 12.445 0.007 1.00 98.25 187 VAL A N 1
ATOM 1393 C CA . VAL A 1 187 ? 2.228 12.714 0.501 1.00 98.25 187 VAL A CA 1
ATOM 1394 C C . VAL A 1 187 ? 2.258 12.475 2.004 1.00 98.25 187 VAL A C 1
ATOM 1396 O O . VAL A 1 187 ? 1.324 12.866 2.701 1.00 98.25 187 VAL A O 1
ATOM 1399 N N . PHE A 1 188 ? 3.304 11.833 2.508 1.00 98.06 188 PHE A N 1
ATOM 1400 C CA . PHE A 1 188 ? 3.492 11.684 3.947 1.00 98.06 188 PHE A CA 1
ATOM 1401 C C . PHE A 1 188 ? 3.997 12.996 4.547 1.00 98.06 188 PHE A C 1
ATOM 1403 O O . PHE A 1 188 ? 4.816 13.689 3.942 1.00 98.06 188 PHE A O 1
ATOM 1410 N N . THR A 1 189 ? 3.537 13.320 5.752 1.00 97.56 189 THR A N 1
ATOM 1411 C CA . THR A 1 189 ? 4.043 14.464 6.522 1.00 97.56 189 THR A CA 1
ATOM 1412 C C . THR A 1 189 ? 5.509 14.256 6.909 1.00 97.56 189 THR A C 1
ATOM 1414 O O . THR A 1 189 ? 6.309 15.183 6.836 1.00 97.56 189 THR A O 1
ATOM 1417 N N . GLU A 1 190 ? 5.870 13.023 7.278 1.00 95.38 190 GLU A N 1
ATOM 1418 C CA . GLU A 1 190 ? 7.247 12.588 7.527 1.00 95.38 190 GLU A CA 1
ATOM 1419 C C . GLU A 1 190 ? 7.622 11.496 6.519 1.00 95.38 190 GLU A C 1
ATOM 1421 O O . GLU A 1 190 ? 6.885 10.519 6.365 1.00 95.38 190 GLU A O 1
ATOM 1426 N N . GLU A 1 191 ? 8.775 11.624 5.851 1.00 93.44 191 GLU A N 1
ATOM 1427 C CA . GLU A 1 191 ? 9.247 10.576 4.939 1.00 93.44 191 GLU A CA 1
ATOM 1428 C C . GLU A 1 191 ? 9.479 9.254 5.689 1.00 93.44 191 GLU A C 1
ATOM 1430 O O . GLU A 1 191 ? 10.140 9.191 6.731 1.00 93.44 191 GLU A O 1
ATOM 1435 N N . LEU A 1 192 ? 8.997 8.157 5.109 1.00 92.81 192 LEU A N 1
ATOM 1436 C CA . LEU A 1 192 ? 9.290 6.813 5.571 1.00 92.81 192 LEU A CA 1
ATOM 1437 C C . LEU A 1 192 ? 10.692 6.418 5.096 1.00 92.81 192 LEU A C 1
ATOM 1439 O O . LEU A 1 192 ? 10.885 5.986 3.958 1.00 92.81 192 LEU A O 1
ATOM 1443 N N . GLY A 1 193 ? 11.682 6.558 5.979 1.00 91.38 193 GLY A N 1
ATOM 1444 C CA . GLY A 1 193 ? 13.071 6.221 5.669 1.00 91.38 193 GLY A CA 1
ATOM 1445 C C . GLY A 1 193 ? 13.231 4.801 5.104 1.00 91.38 193 GLY A C 1
ATOM 1446 O O . GLY A 1 193 ? 12.534 3.863 5.502 1.00 91.38 193 GLY A O 1
ATOM 1447 N N . TRP A 1 194 ? 14.189 4.615 4.187 1.00 89.81 194 TRP A N 1
ATOM 1448 C CA . TRP A 1 194 ? 14.407 3.323 3.512 1.00 89.81 194 TRP A CA 1
ATOM 1449 C C . TRP A 1 194 ? 14.671 2.155 4.471 1.00 89.81 194 TRP A C 1
ATOM 1451 O O . TRP A 1 194 ? 14.333 1.019 4.149 1.00 89.81 194 TRP A O 1
ATOM 1461 N N . GLN A 1 195 ? 15.244 2.433 5.645 1.00 90.19 195 GLN A N 1
ATOM 1462 C CA . GLN A 1 195 ? 15.512 1.449 6.697 1.00 90.19 195 GLN A CA 1
ATOM 1463 C C . GLN A 1 195 ? 14.230 0.859 7.299 1.00 90.19 195 GLN A C 1
ATOM 1465 O O . GLN A 1 195 ? 14.270 -0.243 7.831 1.00 90.19 195 GLN A O 1
ATOM 1470 N N . THR A 1 196 ? 13.103 1.561 7.177 1.00 93.38 196 THR A N 1
ATOM 1471 C CA . THR A 1 196 ? 11.778 1.088 7.594 1.00 93.38 196 THR A CA 1
ATOM 1472 C C . THR A 1 196 ? 11.001 0.538 6.402 1.00 93.38 196 THR A C 1
ATOM 1474 O O . THR A 1 196 ? 10.464 -0.567 6.467 1.00 93.38 196 THR A O 1
ATOM 1477 N N . LEU A 1 197 ? 10.977 1.277 5.284 1.00 94.56 197 LEU A N 1
ATOM 1478 C CA . LEU A 1 197 ? 10.198 0.896 4.104 1.00 94.56 197 LEU A CA 1
ATOM 1479 C C . LEU A 1 197 ? 10.706 -0.408 3.466 1.00 94.56 197 LEU A C 1
ATOM 1481 O O . LEU A 1 197 ? 9.908 -1.272 3.114 1.00 94.56 197 LEU A O 1
ATOM 1485 N N . PHE A 1 198 ? 12.023 -0.587 3.328 1.00 93.25 198 PHE A N 1
ATOM 1486 C CA . PHE A 1 198 ? 12.567 -1.749 2.623 1.00 93.25 198 PHE A CA 1
ATOM 1487 C C . PHE A 1 198 ? 12.326 -3.082 3.364 1.00 93.25 198 PHE A C 1
ATOM 1489 O O . PHE A 1 198 ? 11.847 -4.025 2.724 1.00 93.25 198 PHE A O 1
ATOM 1496 N N . PRO A 1 199 ? 12.568 -3.198 4.689 1.00 93.25 199 PRO A N 1
ATOM 1497 C CA . PRO A 1 199 ? 12.188 -4.399 5.436 1.00 93.25 199 PRO A CA 1
ATOM 1498 C C . PRO A 1 199 ? 10.683 -4.673 5.415 1.00 93.25 199 PRO A C 1
ATOM 1500 O O . PRO A 1 199 ? 10.281 -5.827 5.290 1.00 93.25 199 PRO A O 1
ATOM 1503 N N . TRP A 1 200 ? 9.848 -3.630 5.469 1.00 94.69 200 TRP A N 1
ATOM 1504 C CA . TRP A 1 200 ? 8.396 -3.787 5.375 1.00 94.69 200 TRP A CA 1
ATOM 1505 C C . TRP A 1 200 ? 7.958 -4.369 4.022 1.00 94.69 200 TRP A C 1
ATOM 1507 O O . TRP A 1 200 ? 7.202 -5.340 3.987 1.00 94.69 200 TRP A O 1
ATOM 1517 N N . LEU A 1 201 ? 8.510 -3.871 2.908 1.00 95.00 201 LEU A N 1
ATOM 1518 C CA . LEU A 1 201 ? 8.262 -4.426 1.570 1.00 95.00 201 LEU A CA 1
ATOM 1519 C C . LEU A 1 201 ? 8.681 -5.902 1.468 1.00 95.00 201 LEU A C 1
ATOM 1521 O O . LEU A 1 201 ? 7.958 -6.717 0.891 1.00 95.00 201 LEU A O 1
ATOM 1525 N N . ARG A 1 202 ? 9.830 -6.267 2.058 1.00 92.38 202 ARG A N 1
ATOM 1526 C CA . ARG A 1 202 ? 10.279 -7.668 2.136 1.00 92.38 202 ARG A CA 1
ATOM 1527 C C . ARG A 1 202 ? 9.299 -8.528 2.940 1.00 92.38 202 ARG A C 1
ATOM 1529 O O . ARG A 1 202 ? 8.980 -9.629 2.497 1.00 92.38 202 ARG A O 1
ATOM 1536 N N . GLY A 1 203 ? 8.784 -8.012 4.056 1.00 90.62 203 GLY A N 1
ATOM 1537 C CA . GLY A 1 203 ? 7.761 -8.675 4.866 1.00 90.62 203 GLY A CA 1
ATOM 1538 C C . GLY A 1 203 ? 6.474 -8.947 4.086 1.00 90.62 203 GLY A C 1
ATOM 1539 O O . GLY A 1 203 ? 5.954 -10.059 4.133 1.00 90.62 203 GLY A O 1
ATOM 1540 N N . ILE A 1 204 ? 6.005 -7.984 3.285 1.00 88.56 204 ILE A N 1
ATOM 1541 C CA . ILE A 1 204 ? 4.833 -8.170 2.412 1.00 88.56 204 ILE A CA 1
ATOM 1542 C C . ILE A 1 204 ? 5.065 -9.279 1.386 1.00 88.56 204 ILE A C 1
ATOM 1544 O O . ILE A 1 204 ? 4.186 -10.114 1.188 1.00 88.56 204 ILE A O 1
ATOM 1548 N N . GLN A 1 205 ? 6.234 -9.298 0.740 1.00 83.75 205 GLN A N 1
ATOM 1549 C CA . GLN A 1 205 ? 6.550 -10.290 -0.291 1.00 83.75 205 GLN A CA 1
ATOM 1550 C C . GLN A 1 205 ? 6.667 -11.717 0.273 1.00 83.75 205 GLN A C 1
ATOM 1552 O O . GLN A 1 205 ? 6.391 -12.678 -0.443 1.00 83.75 205 GLN A O 1
ATOM 1557 N N . GLN A 1 206 ? 7.105 -11.857 1.527 1.00 82.12 206 GLN A N 1
ATOM 1558 C CA . GLN A 1 206 ? 7.283 -13.149 2.200 1.00 82.12 206 GLN A CA 1
ATOM 1559 C C . GLN A 1 206 ? 6.020 -13.637 2.912 1.00 82.12 206 GLN A C 1
ATOM 1561 O O . GLN A 1 206 ? 5.874 -14.837 3.144 1.00 82.12 206 GLN A O 1
ATOM 1566 N N . ALA A 1 207 ? 5.121 -12.724 3.282 1.00 74.50 207 ALA A N 1
ATOM 1567 C CA . ALA A 1 207 ? 3.907 -13.081 3.989 1.00 74.50 207 ALA A CA 1
ATOM 1568 C C . ALA A 1 207 ? 3.033 -14.002 3.112 1.00 74.50 207 ALA A C 1
ATOM 1570 O O . ALA A 1 207 ? 2.805 -13.682 1.940 1.00 74.50 207 ALA A O 1
ATOM 1571 N N . PRO A 1 208 ? 2.511 -15.113 3.668 1.00 63.75 208 PRO A N 1
ATOM 1572 C CA . PRO A 1 208 ? 1.627 -16.009 2.937 1.00 63.75 208 PRO A CA 1
ATOM 1573 C C . PRO A 1 208 ? 0.457 -15.235 2.327 1.00 63.75 208 PRO A C 1
ATOM 1575 O O . PRO A 1 208 ? 0.009 -14.225 2.885 1.00 63.75 208 PRO A O 1
ATOM 1578 N N . ALA A 1 209 ? -0.060 -15.715 1.194 1.00 60.94 209 ALA A N 1
ATOM 1579 C CA . ALA A 1 209 ? -1.330 -15.210 0.690 1.00 60.94 209 ALA A CA 1
ATOM 1580 C C . ALA A 1 209 ? -2.379 -15.317 1.814 1.00 60.94 209 ALA A C 1
ATOM 1582 O O . ALA A 1 209 ? -2.378 -16.326 2.531 1.00 60.94 209 ALA A O 1
ATOM 1583 N N . PRO A 1 210 ? -3.235 -14.296 2.007 1.00 56.84 210 PRO A N 1
ATOM 1584 C CA . PRO A 1 210 ? -4.313 -14.392 2.977 1.00 56.84 210 PRO A CA 1
ATOM 1585 C C . PRO A 1 210 ? -5.109 -15.657 2.655 1.00 56.84 210 PRO A C 1
ATOM 1587 O O . PRO A 1 210 ? -5.592 -15.823 1.534 1.00 56.84 210 PRO A O 1
ATOM 1590 N N . GLN A 1 211 ? -5.158 -16.592 3.605 1.00 53.38 211 GLN A N 1
ATOM 1591 C CA . GLN A 1 211 ? -5.990 -17.778 3.455 1.00 53.38 211 GLN A CA 1
ATOM 1592 C C . GLN A 1 211 ? -7.423 -17.269 3.351 1.00 53.38 211 GLN A C 1
ATOM 1594 O O . GLN A 1 211 ? -7.848 -16.504 4.215 1.00 53.38 211 GLN A O 1
ATOM 1599 N N . ALA A 1 212 ? -8.135 -17.631 2.279 1.00 48.66 212 ALA A N 1
ATOM 1600 C CA . ALA A 1 212 ? -9.553 -17.326 2.166 1.00 48.66 212 ALA A CA 1
ATOM 1601 C C . ALA A 1 212 ? -10.220 -17.878 3.428 1.00 48.66 212 ALA A C 1
ATOM 1603 O O . ALA A 1 212 ? -10.200 -19.092 3.643 1.00 48.66 212 ALA A O 1
ATOM 1604 N N . GLY A 1 213 ? -10.692 -16.981 4.300 1.00 50.16 213 GLY A N 1
ATOM 1605 C CA . GLY A 1 213 ? -11.303 -17.358 5.562 1.00 50.16 213 GLY A CA 1
ATOM 1606 C C . GLY A 1 213 ? -12.379 -18.391 5.271 1.00 50.16 213 GLY A C 1
ATOM 1607 O O . GLY A 1 213 ? -13.327 -18.107 4.538 1.00 50.16 213 GLY A O 1
ATOM 1608 N N . GLY A 1 214 ? -12.196 -19.612 5.779 1.00 46.78 214 GLY A N 1
ATOM 1609 C CA . GLY A 1 214 ? -13.245 -20.618 5.721 1.00 46.78 214 GLY A CA 1
ATOM 1610 C C . GLY A 1 214 ? -14.513 -19.996 6.291 1.00 46.78 214 GLY A C 1
ATOM 1611 O O . GLY A 1 214 ? -14.448 -19.284 7.297 1.00 46.78 214 GLY A O 1
ATOM 1612 N N . SER A 1 215 ? -15.650 -20.212 5.629 1.00 46.84 215 SER A N 1
ATOM 1613 C CA . SER A 1 215 ? -16.944 -19.759 6.126 1.00 46.84 215 SER A CA 1
ATOM 1614 C C . SER A 1 215 ? -17.304 -20.565 7.379 1.00 46.84 215 SER A C 1
ATOM 1616 O O . SER A 1 215 ? -18.130 -21.474 7.333 1.00 46.84 215 SER A O 1
ATOM 1618 N N . ASP A 1 216 ? -16.660 -20.271 8.508 1.00 52.91 216 ASP A N 1
ATOM 1619 C CA . ASP A 1 216 ? -17.164 -20.646 9.824 1.00 52.91 216 ASP A CA 1
ATOM 1620 C C . ASP A 1 216 ? -18.438 -19.804 10.002 1.00 52.91 216 ASP A C 1
ATOM 1622 O O . ASP A 1 216 ? -18.390 -18.658 10.452 1.00 52.91 216 ASP A O 1
ATOM 1626 N N . ALA A 1 217 ? -19.570 -20.350 9.543 1.00 56.16 217 ALA A N 1
ATOM 1627 C CA . ALA A 1 217 ? -20.874 -19.685 9.528 1.00 56.16 217 ALA A CA 1
ATOM 1628 C C . ALA A 1 217 ? -21.293 -19.184 10.922 1.00 56.16 217 ALA A C 1
ATOM 1630 O O . ALA A 1 217 ? -22.013 -18.195 11.026 1.00 56.16 217 ALA A O 1
ATOM 1631 N N . ASP A 1 218 ? -20.768 -19.808 11.980 1.00 64.69 218 ASP A N 1
ATOM 1632 C CA . ASP A 1 218 ? -21.089 -19.467 13.364 1.00 64.69 218 ASP A CA 1
ATOM 1633 C C . ASP A 1 218 ? -20.157 -18.409 13.988 1.00 64.69 218 ASP A C 1
ATOM 1635 O O . ASP A 1 218 ? -20.451 -17.913 15.074 1.00 64.69 218 ASP A O 1
ATOM 1639 N N . GLY A 1 219 ? -19.052 -18.020 13.336 1.00 76.94 219 GLY A N 1
ATOM 1640 C CA . GLY A 1 219 ? -18.079 -17.064 13.888 1.00 76.94 219 GLY A CA 1
ATOM 1641 C C . GLY A 1 219 ? -17.437 -17.495 15.221 1.00 76.94 219 GLY A C 1
ATOM 1642 O O . GLY A 1 219 ? -17.693 -18.569 15.773 1.00 76.94 219 GLY A O 1
ATOM 1643 N N . LE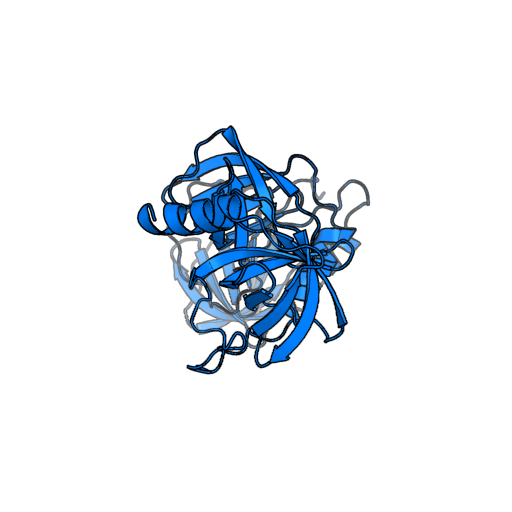U A 1 220 ? -16.546 -16.667 15.770 1.00 85.62 220 LEU A N 1
ATOM 1644 C CA . LEU A 1 220 ? -15.937 -16.927 17.083 1.00 85.62 220 LEU A CA 1
ATOM 1645 C C . LEU A 1 220 ? -16.765 -16.356 18.244 1.00 85.62 220 LEU A C 1
ATOM 1647 O O . LEU A 1 220 ? -16.719 -16.900 19.349 1.00 85.62 220 LEU A O 1
ATOM 1651 N N . LEU A 1 221 ? -17.519 -15.285 18.030 1.00 88.56 221 LEU A N 1
ATOM 1652 C CA . LEU A 1 221 ? -18.398 -14.705 19.035 1.00 88.56 221 LEU A CA 1
ATOM 1653 C C . LEU A 1 221 ? -19.795 -15.327 18.923 1.00 88.56 221 LEU A C 1
ATOM 1655 O O . LEU A 1 221 ? -20.543 -15.031 17.992 1.00 88.56 221 LEU A O 1
ATOM 1659 N N . GLN A 1 222 ? -20.136 -16.178 19.892 1.00 87.62 222 GLN A N 1
ATOM 1660 C CA . GLN A 1 222 ? -21.382 -16.963 19.925 1.00 87.62 222 GLN A CA 1
ATOM 1661 C C . GLN A 1 222 ? -22.539 -16.260 20.658 1.00 87.62 222 GLN A C 1
ATOM 1663 O O . GLN A 1 222 ? -23.632 -16.813 20.776 1.00 87.62 222 GLN A O 1
ATOM 1668 N N . ASP A 1 223 ? -22.319 -15.044 21.166 1.00 87.94 223 ASP A N 1
ATOM 1669 C CA . ASP A 1 223 ? -23.368 -14.271 21.828 1.00 87.94 223 ASP A CA 1
ATOM 1670 C C . ASP A 1 223 ? -24.445 -13.844 20.812 1.00 87.94 223 ASP A C 1
ATOM 1672 O O . ASP A 1 223 ? -24.158 -13.217 19.786 1.00 87.94 223 ASP A O 1
ATOM 1676 N N . LYS A 1 224 ? -25.703 -14.198 21.103 1.00 85.44 224 LYS A N 1
ATOM 1677 C CA . LYS A 1 224 ? -26.869 -13.890 20.262 1.00 85.44 224 LYS A CA 1
ATOM 1678 C C . LYS A 1 224 ? -27.231 -12.405 20.264 1.00 85.44 224 LYS A C 1
ATOM 1680 O O . LYS A 1 224 ? -27.901 -11.955 19.341 1.00 85.44 224 LYS A O 1
ATOM 1685 N N . LEU A 1 225 ? -26.810 -11.663 21.286 1.00 86.31 225 LEU A N 1
ATOM 1686 C CA . LEU A 1 225 ? -27.023 -10.222 21.413 1.00 86.31 225 LEU A CA 1
ATOM 1687 C C . LEU A 1 225 ? -25.855 -9.406 20.844 1.00 86.31 225 LEU A C 1
ATOM 1689 O O . LEU A 1 225 ? -25.910 -8.177 20.863 1.00 86.31 225 LEU A O 1
ATOM 1693 N N . ALA A 1 226 ? -24.805 -10.060 20.332 1.00 90.75 226 ALA A N 1
ATOM 1694 C CA . ALA A 1 226 ? -23.683 -9.366 19.717 1.00 90.75 226 ALA A CA 1
ATOM 1695 C C . ALA A 1 226 ? -24.134 -8.525 18.517 1.00 90.75 226 ALA A C 1
ATOM 1697 O O . ALA A 1 226 ? -24.832 -8.999 17.615 1.00 9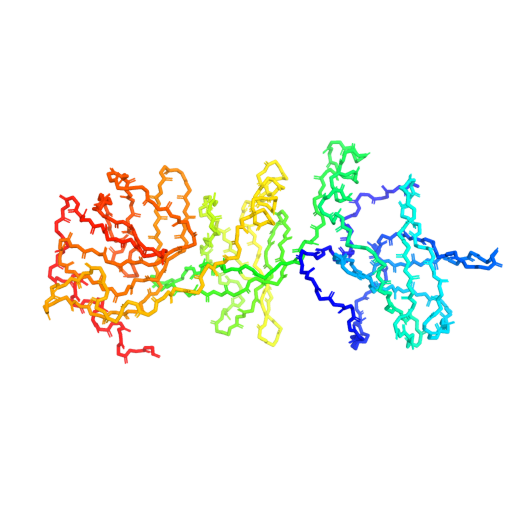0.75 226 ALA A O 1
ATOM 1698 N N . LEU A 1 227 ? -23.654 -7.284 18.472 1.00 90.19 227 LEU A N 1
ATOM 1699 C CA . LEU A 1 227 ? -23.802 -6.414 17.317 1.00 90.19 227 LEU A CA 1
ATOM 1700 C C . LEU A 1 227 ? -22.968 -6.980 16.170 1.00 90.19 227 LEU A C 1
ATOM 1702 O O . LEU A 1 227 ? -21.754 -7.126 16.299 1.00 90.19 227 LEU A O 1
ATOM 1706 N N . ARG A 1 228 ? -23.613 -7.287 15.043 1.00 90.94 228 ARG A N 1
ATOM 1707 C CA . ARG A 1 228 ? -22.949 -7.687 13.794 1.00 90.94 228 ARG A CA 1
ATOM 1708 C C . ARG A 1 228 ? -22.767 -6.443 12.930 1.00 90.94 228 ARG A C 1
ATOM 1710 O O . ARG A 1 228 ? -23.762 -5.810 12.564 1.00 90.94 228 ARG A O 1
ATOM 1717 N N . LEU A 1 229 ? -21.513 -6.063 12.696 1.00 84.94 229 LEU A N 1
ATOM 1718 C CA . LEU A 1 229 ? -21.157 -4.726 12.212 1.00 84.94 229 LEU A CA 1
ATOM 1719 C C . LEU A 1 229 ? -20.493 -4.738 10.831 1.00 84.94 229 LEU A C 1
ATOM 1721 O O . LEU A 1 229 ? -20.820 -3.870 10.035 1.00 84.94 229 LEU A O 1
ATOM 1725 N N . ASP A 1 230 ? -19.636 -5.719 10.535 1.00 86.56 230 ASP A N 1
ATOM 1726 C CA . ASP A 1 230 ? -18.816 -5.767 9.309 1.00 86.56 230 ASP A CA 1
ATOM 1727 C C . ASP A 1 230 ? -18.191 -4.406 8.944 1.00 86.56 230 ASP A C 1
ATOM 1729 O O . ASP A 1 230 ? -18.376 -3.858 7.858 1.00 86.56 230 ASP A O 1
ATOM 1733 N N . LEU A 1 231 ? -17.480 -3.821 9.911 1.00 88.88 231 LEU A N 1
ATOM 1734 C CA . LEU A 1 231 ? -16.887 -2.488 9.789 1.00 88.88 231 LEU A CA 1
ATOM 1735 C C . LEU A 1 231 ? -15.362 -2.568 9.682 1.00 88.88 231 LEU A C 1
ATOM 1737 O O . LEU A 1 231 ? -14.742 -3.452 10.281 1.00 88.88 231 LEU A O 1
ATOM 1741 N N . PRO A 1 232 ? -14.711 -1.632 8.975 1.00 91.94 232 PRO A N 1
ATOM 1742 C CA . PRO A 1 232 ? -13.265 -1.499 9.049 1.00 91.94 232 PRO A CA 1
ATOM 1743 C C . PRO A 1 232 ? -12.846 -1.101 10.469 1.00 91.94 232 PRO A C 1
ATOM 1745 O O . PRO A 1 232 ? -13.496 -0.305 11.135 1.00 91.94 232 PRO A O 1
ATOM 1748 N N . GLY A 1 233 ? -11.729 -1.640 10.937 1.00 92.62 233 GLY A N 1
ATOM 1749 C CA . GLY A 1 233 ? -11.141 -1.293 12.224 1.00 92.62 233 GLY A CA 1
ATOM 1750 C C . GLY A 1 233 ? -9.629 -1.431 12.188 1.00 92.62 233 GLY A C 1
ATOM 1751 O O . GLY A 1 233 ? -9.031 -1.755 11.156 1.00 92.62 233 GLY A O 1
ATOM 1752 N N . ARG A 1 234 ? -8.990 -1.218 13.338 1.00 94.62 234 ARG A N 1
ATOM 1753 C CA . ARG A 1 234 ? -7.550 -1.443 13.485 1.00 94.62 234 ARG A CA 1
ATOM 1754 C C . ARG A 1 234 ? -7.213 -2.104 14.799 1.00 94.62 234 ARG A C 1
ATOM 1756 O O . ARG A 1 234 ? -7.868 -1.862 15.807 1.00 94.62 234 ARG A O 1
ATOM 1763 N N . VAL A 1 235 ? -6.125 -2.853 14.809 1.00 96.31 235 VAL A N 1
ATOM 1764 C CA . VAL A 1 235 ? -5.571 -3.434 16.028 1.00 96.31 235 VAL A CA 1
ATOM 1765 C C . VAL A 1 235 ? -4.098 -3.093 16.164 1.00 96.31 235 VAL A C 1
ATOM 1767 O O . VAL A 1 235 ? -3.373 -3.045 15.173 1.00 96.31 235 VAL A O 1
ATOM 1770 N N . ARG A 1 236 ? -3.658 -2.844 17.396 1.00 96.69 236 ARG A N 1
ATOM 1771 C CA . ARG A 1 236 ? -2.256 -2.601 17.737 1.00 96.69 236 ARG A CA 1
ATOM 1772 C C . ARG A 1 236 ? -1.741 -3.688 18.666 1.00 96.69 236 ARG A C 1
ATOM 1774 O O . ARG A 1 236 ? -2.353 -3.940 19.701 1.00 96.69 236 ARG A O 1
ATOM 1781 N N . GLU A 1 237 ? -0.576 -4.231 18.351 1.00 95.44 237 GLU A N 1
ATOM 1782 C CA . GLU A 1 237 ? 0.235 -5.091 19.219 1.00 95.44 237 GLU A CA 1
ATOM 1783 C C . GLU A 1 237 ? 1.643 -4.484 19.288 1.00 95.44 237 GLU A C 1
ATOM 1785 O O . GLU A 1 237 ? 2.312 -4.287 18.271 1.00 95.44 237 GLU A O 1
ATOM 1790 N N . GLY A 1 238 ? 2.076 -4.091 20.489 1.00 92.25 238 GLY A N 1
ATOM 1791 C CA . GLY A 1 238 ? 3.297 -3.300 20.654 1.00 92.25 238 GLY A CA 1
ATOM 1792 C C . GLY A 1 238 ? 3.224 -1.961 19.905 1.00 92.25 238 GLY A C 1
ATOM 1793 O O . GLY A 1 238 ? 2.389 -1.109 20.218 1.00 92.25 238 GLY A O 1
ATOM 1794 N N . VAL A 1 239 ? 4.121 -1.771 18.933 1.00 88.69 239 VAL A N 1
ATOM 1795 C CA . VAL A 1 239 ? 4.206 -0.554 18.099 1.00 88.69 239 VAL A CA 1
ATOM 1796 C C . VAL A 1 239 ? 3.539 -0.702 16.730 1.00 88.69 239 VAL A C 1
ATOM 1798 O O . VAL A 1 239 ? 3.279 0.309 16.078 1.00 88.69 239 VAL A O 1
ATOM 1801 N N . GLY A 1 240 ? 3.274 -1.935 16.295 1.00 91.44 240 GLY A N 1
ATOM 1802 C CA . GLY A 1 240 ? 2.708 -2.220 14.981 1.00 91.44 240 GLY A CA 1
ATOM 1803 C C . GLY A 1 240 ? 1.196 -2.057 14.984 1.00 91.44 240 GLY A C 1
ATOM 1804 O O . GLY A 1 240 ? 0.534 -2.412 15.960 1.00 91.44 240 GLY A O 1
ATOM 1805 N N . TRP A 1 241 ? 0.658 -1.527 13.891 1.00 95.44 241 TRP A N 1
ATOM 1806 C CA . TRP A 1 241 ? -0.777 -1.482 13.641 1.00 95.44 241 TRP A CA 1
ATOM 1807 C C . TRP A 1 241 ? -1.148 -2.383 12.476 1.00 95.44 241 TRP A C 1
ATOM 1809 O O . TRP A 1 241 ? -0.397 -2.508 11.514 1.00 95.44 241 TRP A O 1
ATOM 1819 N N . TRP A 1 242 ? -2.329 -2.982 12.550 1.00 94.94 242 TRP A N 1
ATOM 1820 C CA . TRP A 1 242 ? -2.895 -3.804 11.491 1.00 94.94 242 TRP A CA 1
ATOM 1821 C C . TRP A 1 242 ? -4.320 -3.370 11.208 1.00 94.94 242 TRP A C 1
ATOM 1823 O O . TRP A 1 242 ? -5.112 -3.140 12.126 1.00 94.94 242 TRP A O 1
ATOM 1833 N N . ASN A 1 243 ? -4.644 -3.278 9.927 1.00 94.94 243 ASN A N 1
ATOM 1834 C CA . ASN A 1 243 ? -6.011 -3.156 9.470 1.00 94.94 243 ASN A CA 1
ATOM 1835 C C . ASN A 1 243 ? -6.753 -4.452 9.803 1.00 94.94 243 ASN A C 1
ATOM 1837 O O . ASN A 1 243 ? -6.220 -5.556 9.665 1.00 94.94 243 ASN A O 1
ATOM 1841 N N . CYS A 1 244 ? -7.995 -4.316 10.249 1.00 93.88 244 CYS A N 1
ATOM 1842 C CA . CYS A 1 244 ? -8.860 -5.453 10.511 1.00 93.88 244 CYS A CA 1
ATOM 1843 C C . CYS A 1 244 ? -10.290 -5.169 10.055 1.00 93.88 244 CYS A C 1
ATOM 1845 O O . CYS A 1 244 ? -10.665 -4.024 9.797 1.00 93.88 244 CYS A O 1
ATOM 1847 N N . ARG A 1 245 ? -11.084 -6.225 9.939 1.00 93.38 245 ARG A N 1
ATOM 1848 C CA . ARG A 1 245 ? -12.523 -6.166 9.712 1.00 93.38 245 ARG A CA 1
ATOM 1849 C C . ARG A 1 245 ? -13.221 -6.653 10.970 1.00 93.38 245 ARG A C 1
ATOM 1851 O O . ARG A 1 245 ? -12.992 -7.777 11.407 1.00 93.38 245 ARG A O 1
ATOM 1858 N N . ILE A 1 246 ? -14.003 -5.779 11.586 1.00 93.44 246 ILE A N 1
ATOM 1859 C CA . ILE A 1 246 ? -14.769 -6.053 12.795 1.00 93.44 246 ILE A CA 1
ATOM 1860 C C . ILE A 1 246 ? -16.042 -6.781 12.385 1.00 93.44 246 ILE A C 1
ATOM 1862 O O . ILE A 1 246 ? -16.951 -6.183 11.815 1.00 93.44 246 ILE A O 1
ATOM 1866 N N . HIS A 1 247 ? -16.117 -8.070 12.695 1.00 92.75 247 HIS A N 1
ATOM 1867 C CA . HIS A 1 247 ? -17.265 -8.906 12.349 1.00 92.75 247 HIS A CA 1
ATOM 1868 C C . HIS A 1 247 ? -18.400 -8.708 13.350 1.00 92.75 247 HIS A C 1
ATOM 1870 O O . HIS A 1 247 ? -19.560 -8.517 12.972 1.00 92.75 247 HIS A O 1
ATOM 1876 N N . ALA A 1 248 ? -18.067 -8.738 14.641 1.00 93.25 248 ALA A N 1
ATOM 1877 C CA . ALA A 1 248 ? -19.054 -8.656 15.704 1.00 93.25 248 ALA A CA 1
ATOM 1878 C C . ALA A 1 248 ? -18.468 -8.153 17.020 1.00 93.25 248 ALA A C 1
ATOM 1880 O O . ALA A 1 248 ? -17.284 -8.351 17.282 1.00 93.25 248 ALA A O 1
ATOM 1881 N N . LEU A 1 249 ? -19.300 -7.562 17.878 1.00 94.75 249 LEU A N 1
ATOM 1882 C CA . LEU A 1 249 ? -18.901 -7.223 19.243 1.00 94.75 249 LEU A CA 1
ATOM 1883 C C . LEU A 1 249 ? -20.068 -7.161 20.232 1.00 94.75 249 LEU A C 1
ATOM 1885 O O . LEU A 1 249 ? -21.219 -6.932 19.864 1.00 94.75 249 LEU A O 1
ATOM 1889 N N . THR A 1 250 ? -19.736 -7.336 21.505 1.00 95.19 250 THR A N 1
ATOM 1890 C CA . THR A 1 250 ? -20.539 -6.952 22.671 1.00 95.19 250 THR A CA 1
ATOM 1891 C C . THR A 1 250 ? -19.823 -5.815 23.408 1.00 95.19 250 THR A C 1
ATOM 1893 O O . THR A 1 250 ? -18.786 -5.326 22.956 1.00 95.19 250 THR A O 1
ATOM 1896 N N . ALA A 1 251 ? -20.329 -5.400 24.573 1.00 94.50 251 ALA A N 1
ATOM 1897 C CA . ALA A 1 251 ? -19.580 -4.480 25.428 1.00 94.50 251 ALA A CA 1
ATOM 1898 C C . ALA A 1 251 ? -18.233 -5.081 25.879 1.00 94.50 251 ALA A C 1
ATOM 1900 O O . ALA A 1 251 ? -17.277 -4.346 26.100 1.00 94.50 251 ALA A O 1
ATOM 1901 N N . GLN A 1 252 ? -18.141 -6.406 26.017 1.00 96.12 252 GLN A N 1
ATOM 1902 C CA . GLN A 1 252 ? -16.982 -7.095 26.585 1.00 96.12 252 GLN A CA 1
ATOM 1903 C C . GLN A 1 252 ? -16.088 -7.737 25.530 1.00 96.12 252 GLN A C 1
ATOM 1905 O O . GLN A 1 252 ? -14.895 -7.874 25.765 1.00 96.12 252 GLN A O 1
ATOM 1910 N N . GLN A 1 253 ? -16.624 -8.154 24.385 1.00 96.75 253 GLN A N 1
ATOM 1911 C CA . GLN A 1 253 ? -15.884 -8.964 23.419 1.00 96.75 253 GLN A CA 1
ATOM 1912 C C . GLN A 1 253 ? -15.968 -8.392 22.013 1.00 96.75 253 GLN A C 1
ATOM 1914 O O . GLN A 1 253 ? -16.969 -7.799 21.636 1.00 96.75 253 GLN A O 1
ATOM 1919 N N . VAL A 1 254 ? -14.927 -8.620 21.220 1.00 96.81 254 VAL A N 1
ATOM 1920 C CA . VAL A 1 254 ? -14.860 -8.243 19.810 1.00 96.81 254 VAL A CA 1
ATOM 1921 C C . VAL A 1 254 ? -14.269 -9.385 18.995 1.00 96.81 254 VAL A C 1
ATOM 1923 O O . VAL A 1 254 ? -13.225 -9.945 19.331 1.00 96.81 254 VAL A O 1
ATOM 1926 N N . GLU A 1 255 ? -14.957 -9.732 17.917 1.00 96.00 255 GLU A N 1
ATOM 1927 C CA . GLU A 1 255 ? -14.486 -10.624 16.870 1.00 96.00 255 GLU A CA 1
ATOM 1928 C C . GLU A 1 255 ? -14.063 -9.792 15.663 1.00 96.00 255 GLU A C 1
ATOM 1930 O O . GLU A 1 255 ? -14.848 -9.011 15.118 1.00 96.00 255 GLU A O 1
ATOM 1935 N N . PHE A 1 256 ? -12.829 -9.994 15.219 1.00 95.12 256 PHE A N 1
ATOM 1936 C CA . PHE A 1 256 ? -12.295 -9.333 14.040 1.00 95.12 256 PHE A CA 1
ATOM 1937 C C . PHE A 1 256 ? -11.420 -10.269 13.212 1.00 95.12 256 PHE A C 1
ATOM 1939 O O . PHE A 1 256 ? -10.937 -11.294 13.687 1.00 95.12 256 PHE A O 1
ATOM 1946 N N . GLU A 1 257 ? -11.198 -9.894 11.964 1.00 93.44 257 GLU A N 1
ATOM 1947 C CA . GLU A 1 257 ? -10.297 -10.565 11.035 1.00 93.44 257 GLU A CA 1
ATOM 1948 C C . GLU A 1 257 ? -9.181 -9.614 10.623 1.00 93.44 257 GLU A C 1
ATOM 1950 O O . GLU A 1 257 ? -9.437 -8.457 10.300 1.00 93.44 257 GLU A O 1
ATOM 1955 N N . ALA A 1 258 ? -7.942 -10.093 10.635 1.00 91.50 258 ALA A N 1
ATOM 1956 C CA . ALA A 1 258 ? -6.773 -9.325 10.228 1.00 91.50 258 ALA A CA 1
ATOM 1957 C C . ALA A 1 258 ? -5.790 -10.229 9.485 1.00 91.50 258 ALA A C 1
ATOM 1959 O O . ALA A 1 258 ? -5.775 -11.445 9.679 1.00 91.50 258 ALA A O 1
ATOM 1960 N N . ARG A 1 259 ? -4.919 -9.632 8.664 1.00 86.88 259 ARG A N 1
ATOM 1961 C CA . ARG A 1 259 ? -3.863 -10.383 7.967 1.00 86.88 259 ARG A CA 1
ATOM 1962 C C . ARG A 1 259 ? -2.866 -11.016 8.947 1.00 86.88 259 ARG A C 1
ATOM 1964 O O . ARG A 1 259 ? -2.332 -12.089 8.678 1.00 86.88 259 ARG A O 1
ATOM 1971 N N . GLN A 1 260 ? -2.610 -10.345 10.068 1.00 88.12 260 GLN A N 1
ATOM 1972 C CA . GLN A 1 260 ? -1.765 -10.845 11.147 1.00 88.12 260 GLN A CA 1
ATOM 1973 C C . GLN A 1 260 ? -2.556 -11.785 12.058 1.00 88.12 260 GLN A C 1
ATOM 1975 O O . GLN A 1 260 ? -3.648 -11.452 12.514 1.00 88.12 260 GLN A O 1
ATOM 1980 N N . ALA A 1 261 ? -1.967 -12.938 12.371 1.00 89.25 261 ALA A N 1
ATOM 1981 C CA . ALA A 1 261 ? -2.471 -13.803 13.427 1.00 89.25 261 ALA A CA 1
ATOM 1982 C C . ALA A 1 261 ? -1.989 -13.295 14.792 1.00 89.25 261 ALA A C 1
ATOM 1984 O O . ALA A 1 261 ? -0.802 -13.005 14.963 1.00 89.25 261 ALA A O 1
ATOM 1985 N N . PHE A 1 262 ? -2.896 -13.240 15.766 1.00 92.94 262 PHE A N 1
ATOM 1986 C CA . PHE A 1 262 ? -2.585 -12.854 17.141 1.00 92.94 262 PHE A CA 1
ATOM 1987 C C . PHE A 1 262 ? -2.685 -14.066 18.065 1.00 92.94 262 PHE A C 1
ATOM 1989 O O . PHE A 1 262 ? -3.661 -14.820 18.018 1.00 92.94 262 PHE A O 1
ATOM 1996 N N . ALA A 1 263 ? -1.668 -14.272 18.900 1.00 93.62 263 ALA A N 1
ATOM 1997 C CA . ALA A 1 263 ? -1.619 -15.420 19.796 1.00 93.62 263 ALA A CA 1
ATOM 1998 C C . ALA A 1 263 ? -2.631 -15.273 20.951 1.00 93.62 263 ALA A C 1
ATOM 2000 O O . ALA A 1 263 ? -2.817 -14.167 21.469 1.00 93.62 263 ALA A O 1
ATOM 2001 N N . PRO A 1 264 ? -3.264 -16.367 21.416 1.00 96.12 264 PRO A N 1
ATOM 2002 C CA . PRO A 1 264 ? -4.040 -16.348 22.651 1.00 96.12 264 PRO A CA 1
ATOM 2003 C C . PRO A 1 264 ? -3.238 -15.763 23.816 1.00 96.12 264 PRO A C 1
ATOM 2005 O O . PRO A 1 264 ? -2.084 -16.117 24.047 1.00 96.12 264 PRO A O 1
ATOM 2008 N N . GLY A 1 265 ? -3.857 -14.846 24.554 1.00 96.69 265 GLY A N 1
ATOM 2009 C CA . GLY A 1 265 ? -3.234 -14.125 25.655 1.00 96.69 265 GLY A CA 1
ATOM 2010 C C . GLY A 1 265 ? -2.527 -12.821 25.272 1.00 96.69 265 GLY A C 1
ATOM 2011 O O . GLY A 1 265 ? -2.257 -12.045 26.195 1.00 96.69 265 GLY A O 1
ATOM 2012 N N . SER A 1 266 ? -2.289 -12.542 23.981 1.00 97.00 266 SER A N 1
ATOM 2013 C CA . SER A 1 266 ? -1.715 -11.273 23.506 1.00 97.00 266 SER A CA 1
ATOM 2014 C C . SER A 1 266 ? -2.522 -10.067 23.986 1.00 97.00 266 SER A C 1
ATOM 2016 O O . SER A 1 266 ? -3.754 -10.099 24.036 1.00 97.00 266 SER A O 1
ATOM 2018 N N . SER A 1 267 ? -1.818 -8.989 24.340 1.00 97.56 267 SER A N 1
ATOM 2019 C CA . SER A 1 267 ? -2.431 -7.709 24.704 1.00 97.56 267 SER A CA 1
ATOM 2020 C C . SER A 1 267 ? -2.495 -6.797 23.491 1.00 97.56 267 SER A C 1
ATOM 2022 O O . SER A 1 267 ? -1.463 -6.432 22.933 1.00 97.56 267 SER A O 1
ATOM 2024 N N . LEU A 1 268 ? -3.710 -6.409 23.126 1.00 97.88 268 LEU A N 1
ATOM 2025 C CA . LEU A 1 268 ? -4.001 -5.585 21.965 1.00 97.88 268 LEU A CA 1
ATOM 2026 C C . LEU A 1 268 ? -4.592 -4.239 22.385 1.00 97.88 268 LEU A C 1
ATOM 2028 O O . LEU A 1 268 ? -5.184 -4.109 23.456 1.00 97.88 268 LEU A O 1
ATOM 2032 N N . TRP A 1 269 ? -4.491 -3.248 21.507 1.00 97.38 269 TRP A N 1
ATOM 2033 C CA . TRP A 1 269 ? -5.447 -2.144 21.449 1.00 97.38 269 TRP A CA 1
ATOM 2034 C C .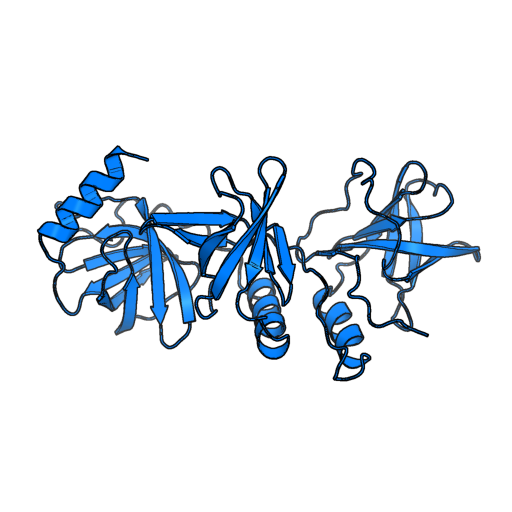 TRP A 1 269 ? -6.349 -2.362 20.242 1.00 97.38 269 TRP A C 1
ATOM 2036 O O . TRP A 1 269 ? -5.841 -2.406 19.124 1.00 97.38 269 TRP A O 1
ATOM 2046 N N . VAL A 1 270 ? -7.658 -2.491 20.442 1.00 96.69 270 VAL A N 1
ATOM 2047 C CA . VAL A 1 270 ? -8.622 -2.596 19.341 1.00 96.69 270 VAL A CA 1
ATOM 2048 C C . VAL A 1 270 ? -9.253 -1.230 19.150 1.00 96.69 270 VAL A C 1
ATOM 2050 O O . VAL A 1 270 ? -9.941 -0.747 20.043 1.00 96.69 270 VAL A O 1
ATOM 2053 N N . ALA A 1 271 ? -8.998 -0.607 18.003 1.00 94.12 271 ALA A N 1
ATOM 2054 C CA . ALA A 1 271 ? -9.575 0.668 17.616 1.00 94.12 271 ALA A CA 1
ATOM 2055 C C . ALA A 1 271 ? -10.773 0.456 16.690 1.00 94.12 271 ALA A C 1
ATOM 2057 O O . ALA A 1 271 ? -10.668 -0.182 15.638 1.00 94.12 271 ALA A O 1
ATOM 2058 N N . LEU A 1 272 ? -11.900 1.028 17.099 1.00 91.50 272 LEU A N 1
ATOM 2059 C CA . LEU A 1 272 ? -13.178 0.969 16.403 1.00 91.50 272 LEU A CA 1
ATOM 2060 C C . LEU A 1 272 ? -13.483 2.348 15.786 1.00 91.50 272 LEU A C 1
ATOM 2062 O O . LEU A 1 272 ? -13.066 3.357 16.371 1.00 91.50 272 LEU A O 1
ATOM 2066 N N . PRO A 1 273 ? -14.176 2.412 14.633 1.00 86.19 273 PRO A N 1
ATOM 2067 C CA . PRO A 1 273 ? -14.598 3.677 14.030 1.00 86.19 273 PRO A CA 1
ATOM 2068 C C . PRO A 1 273 ? -15.377 4.544 15.016 1.00 86.19 273 PRO A C 1
ATOM 2070 O O . PRO A 1 273 ? -16.114 4.010 15.843 1.00 86.19 273 PRO A O 1
ATOM 2073 N N . GLU A 1 274 ? -15.190 5.863 14.929 1.00 85.31 274 GLU A N 1
ATOM 2074 C CA . GLU A 1 274 ? -15.871 6.912 15.713 1.00 85.31 274 GLU A CA 1
ATOM 2075 C C . GLU A 1 274 ? -15.648 6.912 17.236 1.00 85.31 274 GLU A C 1
ATOM 2077 O O . GLU A 1 274 ? -15.643 7.976 17.852 1.00 85.31 274 GLU A O 1
ATOM 2082 N N . ILE A 1 275 ? -15.414 5.756 17.857 1.00 88.50 275 ILE A N 1
ATOM 2083 C CA . ILE A 1 275 ? -15.350 5.609 19.318 1.00 88.50 275 ILE A CA 1
ATOM 2084 C C . ILE A 1 275 ? -13.928 5.359 19.843 1.00 88.50 275 ILE A C 1
ATOM 2086 O O . ILE A 1 275 ? -13.713 5.286 21.050 1.00 88.50 275 ILE A O 1
ATOM 2090 N N . GLY A 1 276 ? -12.939 5.179 18.957 1.00 86.19 276 GLY A N 1
ATOM 2091 C CA . GLY A 1 276 ? -11.514 5.026 19.295 1.00 86.19 276 GLY A CA 1
ATOM 2092 C C . GLY A 1 276 ? -11.111 3.663 19.884 1.00 86.19 276 GLY A C 1
ATOM 2093 O O . GLY A 1 276 ? -9.989 3.209 19.645 1.00 86.19 276 GLY A O 1
ATOM 2094 N N . GLY A 1 277 ? -12.027 2.979 20.578 1.00 90.44 277 GLY A N 1
ATOM 2095 C CA . GLY A 1 277 ? -11.871 1.620 21.107 1.00 90.44 277 GLY A CA 1
ATOM 2096 C C . GLY A 1 277 ? -11.079 1.534 22.420 1.00 90.44 277 GLY A C 1
ATOM 2097 O O . GLY A 1 277 ? -11.128 2.447 23.243 1.00 90.44 277 GLY A O 1
ATOM 2098 N N . GLY A 1 278 ? -10.375 0.424 22.661 1.00 94.88 278 GLY A N 1
ATOM 2099 C CA . GLY A 1 278 ? -9.707 0.202 23.947 1.00 94.88 278 GLY A CA 1
ATOM 2100 C C . GLY A 1 278 ? -8.806 -1.034 24.033 1.00 94.88 278 GLY A C 1
ATOM 2101 O O . GLY A 1 278 ? -8.692 -1.810 23.077 1.00 94.88 278 GLY A O 1
ATOM 2102 N N . PRO A 1 279 ? -8.133 -1.231 25.184 1.00 97.56 279 PRO A N 1
ATOM 2103 C CA . PRO A 1 279 ? -7.252 -2.369 25.397 1.00 97.56 279 PRO A CA 1
ATOM 2104 C C . PRO A 1 279 ? -8.054 -3.669 25.496 1.00 97.56 279 PRO A C 1
ATOM 2106 O O . PRO A 1 279 ? -9.027 -3.750 26.245 1.00 97.56 279 PRO A O 1
ATOM 2109 N N . ALA A 1 280 ? -7.596 -4.704 24.801 1.00 98.19 280 ALA A N 1
ATOM 2110 C CA . ALA A 1 280 ? -8.211 -6.023 24.788 1.00 98.19 280 ALA A CA 1
ATOM 2111 C C . ALA A 1 280 ? -7.166 -7.133 24.944 1.00 98.19 280 ALA A C 1
ATOM 2113 O O . ALA A 1 280 ? -5.968 -6.926 24.736 1.00 98.19 280 ALA A O 1
ATOM 2114 N N . ARG A 1 281 ? -7.612 -8.326 25.327 1.00 98.25 281 ARG A N 1
ATOM 2115 C CA . ARG A 1 281 ? -6.788 -9.530 25.400 1.00 98.25 281 ARG A CA 1
ATOM 2116 C C . ARG A 1 281 ? -7.333 -10.582 24.452 1.00 98.25 281 ARG A C 1
ATOM 2118 O O . ARG A 1 281 ? -8.527 -10.857 24.467 1.00 98.25 281 ARG A O 1
ATOM 2125 N N . VAL A 1 282 ? -6.464 -11.185 23.648 1.00 98.00 282 VAL A N 1
ATOM 2126 C CA . VAL A 1 282 ? -6.871 -12.271 22.751 1.00 98.00 282 VAL A CA 1
ATOM 2127 C C . VAL A 1 282 ? -7.305 -13.475 23.576 1.00 98.00 282 VAL A C 1
ATOM 2129 O O . VAL A 1 282 ? -6.535 -13.989 24.386 1.00 98.00 282 VAL A O 1
ATOM 2132 N N . VAL A 1 283 ? -8.527 -13.939 23.341 1.00 97.12 283 VAL A N 1
ATOM 2133 C CA . VAL A 1 283 ? -9.088 -15.147 23.951 1.00 97.12 283 VAL A CA 1
ATOM 2134 C C . VAL A 1 283 ? -8.742 -16.355 23.091 1.00 97.12 283 VAL A C 1
ATOM 2136 O O . VAL A 1 283 ? -8.219 -17.352 23.583 1.00 97.12 283 VAL A O 1
ATOM 2139 N N . ARG A 1 284 ? -9.010 -16.260 21.784 1.00 94.62 284 ARG A N 1
ATOM 2140 C CA . ARG A 1 284 ? -8.734 -17.320 20.811 1.00 94.62 284 ARG A CA 1
ATOM 2141 C C . ARG A 1 284 ? -8.584 -16.755 19.404 1.00 94.62 284 ARG A C 1
ATOM 2143 O O . ARG A 1 284 ? -9.214 -15.755 19.073 1.00 94.62 284 ARG A O 1
ATOM 2150 N N . ALA A 1 285 ? -7.812 -17.443 18.572 1.00 90.94 285 ALA A N 1
ATOM 2151 C CA . ALA A 1 285 ? -7.684 -17.145 17.153 1.00 90.94 285 ALA A CA 1
ATOM 2152 C C . ALA A 1 285 ? -7.839 -18.430 16.334 1.00 90.94 285 ALA A C 1
ATOM 2154 O O . ALA A 1 285 ? -7.350 -19.489 16.735 1.00 90.94 285 ALA A O 1
ATOM 2155 N N . ARG A 1 286 ? -8.544 -18.349 15.205 1.00 86.44 286 ARG A N 1
ATOM 2156 C CA . ARG A 1 286 ? -8.771 -19.473 14.290 1.00 86.44 286 ARG A CA 1
ATOM 2157 C C . ARG A 1 286 ? -8.998 -18.945 12.875 1.00 86.44 286 ARG A C 1
ATOM 2159 O O . ARG A 1 286 ? -9.803 -18.041 12.693 1.00 86.44 286 ARG A O 1
ATOM 2166 N N . HIS A 1 287 ? -8.305 -19.517 11.887 1.00 80.12 287 HIS A N 1
ATOM 2167 C CA . HIS A 1 287 ? -8.483 -19.201 10.458 1.00 80.12 287 HIS A CA 1
ATOM 2168 C C . HIS A 1 287 ? -8.482 -17.687 10.134 1.00 80.12 287 HIS A C 1
ATOM 2170 O O . HIS A 1 287 ? -9.347 -17.207 9.413 1.00 80.12 287 HIS A O 1
ATOM 2176 N N . GLY A 1 288 ? -7.552 -16.913 10.710 1.00 80.69 288 GLY A N 1
ATOM 2177 C CA . GLY A 1 288 ? -7.452 -15.458 10.483 1.00 80.69 288 GLY A CA 1
ATOM 2178 C C . GLY A 1 288 ? -8.436 -14.599 11.291 1.00 80.69 288 GLY A C 1
ATOM 2179 O O . GLY A 1 288 ? -8.260 -13.384 11.380 1.00 80.69 288 GLY A O 1
ATOM 2180 N N . ARG A 1 289 ? -9.422 -15.215 11.955 1.00 91.00 289 ARG A N 1
ATOM 2181 C CA . ARG A 1 289 ? -10.297 -14.539 12.916 1.00 91.00 289 ARG A CA 1
ATOM 2182 C C . ARG A 1 289 ? -9.717 -14.579 14.317 1.00 91.00 289 ARG A C 1
ATOM 2184 O O . ARG A 1 289 ? -9.135 -15.577 14.744 1.00 91.00 289 ARG A O 1
ATOM 2191 N N . THR A 1 290 ? -9.933 -13.499 15.047 1.00 95.56 290 THR A N 1
ATOM 2192 C CA . THR A 1 290 ? -9.486 -13.302 16.419 1.00 95.56 290 THR A CA 1
ATOM 2193 C C . THR A 1 290 ? -10.669 -12.857 17.263 1.00 95.56 290 THR A C 1
ATOM 2195 O O . THR A 1 290 ? -11.363 -11.905 16.917 1.00 95.56 290 THR A O 1
ATOM 2198 N N . LEU A 1 291 ? -10.888 -13.549 18.378 1.00 97.06 291 LEU A N 1
ATOM 2199 C CA . LEU A 1 291 ? -11.785 -13.118 19.442 1.00 97.06 291 LEU A CA 1
ATOM 2200 C C . LEU A 1 291 ? -10.940 -12.517 20.561 1.00 97.06 291 LEU A C 1
ATOM 2202 O O . LEU A 1 291 ? -10.054 -13.190 21.100 1.00 97.06 291 LEU A O 1
ATOM 2206 N N . ALA A 1 292 ? -11.232 -11.277 20.926 1.00 98.00 292 ALA A N 1
ATOM 2207 C CA . ALA A 1 292 ? -10.592 -10.583 22.029 1.00 98.00 292 ALA A CA 1
ATOM 2208 C C . ALA A 1 292 ? -11.627 -10.066 23.032 1.00 98.00 292 ALA A C 1
ATOM 2210 O O . ALA A 1 292 ? -12.762 -9.766 22.672 1.00 98.00 292 ALA A O 1
ATOM 2211 N N . GLU A 1 293 ? -11.220 -9.959 24.291 1.00 98.19 293 GLU A N 1
ATOM 2212 C CA . GLU A 1 293 ? -12.016 -9.411 25.385 1.00 98.19 293 GLU A CA 1
ATOM 2213 C C . GLU A 1 293 ? -11.440 -8.061 25.815 1.00 98.19 293 GLU A C 1
ATOM 2215 O O . GLU A 1 293 ? -10.247 -7.956 26.108 1.00 98.19 293 GLU A O 1
ATOM 2220 N N . PHE A 1 294 ? -12.267 -7.019 25.840 1.00 97.94 294 PHE A N 1
ATOM 2221 C CA . PHE A 1 294 ? -11.881 -5.707 26.337 1.00 97.94 294 PHE A CA 1
ATOM 2222 C C . PHE A 1 294 ? -11.590 -5.767 27.835 1.00 97.94 294 PHE A C 1
ATOM 2224 O O . PHE A 1 294 ? -12.345 -6.342 28.615 1.00 97.94 294 PHE A O 1
ATOM 2231 N N . ARG A 1 295 ? -10.510 -5.109 28.266 1.00 96.81 295 ARG A N 1
ATOM 2232 C CA . ARG A 1 295 ? -10.168 -5.022 29.697 1.00 96.81 295 ARG A CA 1
ATOM 2233 C C . ARG A 1 295 ? -11.170 -4.187 30.491 1.00 96.81 295 ARG A C 1
ATOM 2235 O O . ARG A 1 295 ? -11.279 -4.363 31.697 1.00 96.81 295 ARG A O 1
ATOM 2242 N N . MET A 1 296 ? -11.850 -3.266 29.816 1.00 95.62 296 MET A N 1
ATOM 2243 C CA . MET A 1 296 ? -12.958 -2.479 30.341 1.00 95.62 296 MET A CA 1
ATOM 2244 C C . MET A 1 296 ? -14.108 -2.568 29.340 1.00 95.62 296 MET A C 1
ATOM 2246 O O . MET A 1 296 ? -13.846 -2.376 28.152 1.00 95.62 296 MET A O 1
ATOM 2250 N N . PRO A 1 297 ? -15.351 -2.824 29.778 1.00 95.00 297 PRO A N 1
ATOM 2251 C CA . PRO A 1 297 ? -16.479 -2.865 28.862 1.00 95.00 297 PRO A CA 1
ATOM 2252 C C . PRO A 1 297 ? -16.646 -1.542 28.103 1.00 95.00 297 PRO A C 1
ATOM 2254 O O . PRO A 1 297 ? -16.489 -0.464 28.685 1.00 95.00 297 PRO A O 1
ATOM 2257 N N . LEU A 1 298 ? -16.993 -1.626 26.818 1.00 94.31 298 LEU A N 1
ATOM 2258 C CA . LEU A 1 298 ? -17.441 -0.475 26.037 1.00 94.31 298 LEU A CA 1
ATOM 2259 C C . LEU A 1 298 ? -18.722 0.103 26.645 1.00 94.31 298 LEU A C 1
ATOM 2261 O O . LEU A 1 298 ? -19.521 -0.616 27.250 1.00 94.31 298 LEU A O 1
ATOM 2265 N N . ARG A 1 299 ? -18.931 1.411 26.480 1.00 94.06 299 ARG A N 1
ATOM 2266 C CA . ARG A 1 299 ? -20.122 2.082 27.010 1.00 94.06 299 ARG A CA 1
ATOM 2267 C C . ARG A 1 299 ? -21.315 1.832 26.094 1.00 94.06 299 ARG A C 1
ATOM 2269 O O . ARG A 1 299 ? -21.171 1.778 24.875 1.00 94.06 299 ARG A O 1
ATOM 2276 N N . ASP A 1 300 ? -22.516 1.811 26.662 1.00 91.38 300 ASP A N 1
ATOM 2277 C CA . ASP A 1 300 ? -23.757 1.685 25.884 1.00 91.38 300 ASP A CA 1
ATOM 2278 C C . ASP A 1 300 ? -23.920 2.793 24.832 1.00 91.38 300 ASP A C 1
ATOM 2280 O O . ASP A 1 300 ? -24.486 2.558 23.765 1.00 91.38 300 ASP A O 1
ATOM 2284 N N . SER A 1 301 ? -23.422 4.004 25.110 1.00 91.94 301 SER A N 1
ATOM 2285 C CA . SER A 1 301 ? -23.388 5.105 24.138 1.00 91.94 301 SER A CA 1
ATOM 2286 C C . SER A 1 301 ? -22.582 4.746 22.894 1.00 91.94 301 SER A C 1
ATOM 2288 O O . SER A 1 301 ? -23.011 5.035 21.780 1.00 91.94 301 SER A O 1
ATOM 2290 N N . ASP A 1 302 ? -21.450 4.075 23.085 1.00 91.81 302 ASP A N 1
ATOM 2291 C CA . ASP A 1 302 ? -20.503 3.744 22.027 1.00 91.81 302 ASP A CA 1
ATOM 2292 C C . ASP A 1 302 ? -21.083 2.633 21.141 1.00 91.81 302 ASP A C 1
ATOM 2294 O O . ASP A 1 302 ? -21.039 2.709 19.915 1.00 91.81 302 ASP A O 1
ATOM 2298 N N . LEU A 1 303 ? -21.738 1.643 21.762 1.00 90.38 303 LEU A N 1
ATOM 2299 C CA . LEU A 1 303 ? -22.468 0.584 21.057 1.00 90.38 303 LEU A CA 1
ATOM 2300 C C . LEU A 1 303 ? -23.607 1.139 20.184 1.00 90.38 303 LEU A C 1
ATOM 2302 O O . LEU A 1 303 ? -23.843 0.654 19.072 1.00 90.38 303 LEU A O 1
ATOM 2306 N N . ARG A 1 304 ? -24.314 2.170 20.665 1.00 89.12 304 ARG A N 1
ATOM 2307 C CA . ARG A 1 304 ? -25.377 2.837 19.895 1.00 89.12 304 ARG A CA 1
ATOM 2308 C C . ARG A 1 304 ? -24.822 3.607 18.700 1.00 89.12 304 ARG A C 1
ATOM 2310 O O . ARG A 1 304 ? -25.421 3.515 17.631 1.00 89.12 304 ARG A O 1
ATOM 2317 N N . LEU A 1 305 ? -23.698 4.311 18.863 1.00 87.75 305 LEU A N 1
ATOM 2318 C CA . LEU A 1 305 ? -23.032 5.028 17.769 1.00 87.75 305 LEU A CA 1
ATOM 2319 C C . LEU A 1 305 ? -22.624 4.064 16.653 1.00 87.75 305 LEU A C 1
ATOM 2321 O O . LEU A 1 305 ? -23.088 4.217 15.530 1.00 87.75 305 LEU A O 1
ATOM 2325 N N . LEU A 1 306 ? -21.918 2.982 16.991 1.00 85.94 306 LEU A N 1
ATOM 2326 C CA . LEU A 1 306 ? -21.509 1.958 16.020 1.00 85.94 306 LEU A CA 1
ATOM 2327 C C . LEU A 1 306 ? -22.684 1.335 15.249 1.00 85.94 306 LEU A C 1
ATOM 2329 O O . LEU A 1 306 ? -22.554 0.963 14.084 1.00 85.94 306 LEU A O 1
ATOM 2333 N N . THR A 1 307 ? -23.845 1.207 15.896 1.00 82.69 307 THR A N 1
ATOM 2334 C CA . THR A 1 307 ? -25.059 0.697 15.244 1.00 82.69 307 THR A CA 1
ATOM 2335 C C . THR A 1 307 ? -25.667 1.725 14.283 1.00 82.69 307 THR A C 1
ATOM 2337 O O . THR A 1 307 ? -26.243 1.344 13.263 1.00 82.69 307 THR A O 1
ATOM 2340 N N . ALA A 1 308 ? -25.556 3.020 14.593 1.00 76.25 308 ALA A N 1
ATOM 2341 C CA . ALA A 1 308 ? -26.075 4.106 13.766 1.00 76.25 308 ALA A CA 1
ATOM 2342 C C . ALA A 1 308 ? -25.244 4.302 12.490 1.00 76.25 308 ALA A C 1
ATOM 2344 O O . ALA A 1 308 ? -25.832 4.404 11.414 1.00 76.25 308 ALA A O 1
ATOM 2345 N N . SER A 1 309 ? -23.913 4.240 12.591 1.00 65.75 309 SER A N 1
ATOM 2346 C CA . SER A 1 309 ? -22.979 4.335 11.454 1.00 65.75 309 SER A CA 1
ATOM 2347 C C . SER A 1 309 ? -23.228 3.263 10.390 1.00 65.75 309 SER A C 1
ATOM 2349 O O . SER A 1 309 ? -22.969 3.458 9.207 1.00 65.75 309 SER A O 1
ATOM 2351 N N . ARG A 1 310 ? -23.813 2.132 10.800 1.00 62.91 310 ARG A N 1
ATOM 2352 C CA . ARG A 1 310 ? -24.198 1.023 9.924 1.00 62.91 310 ARG A CA 1
ATOM 2353 C C . ARG A 1 310 ? -25.348 1.354 8.959 1.00 62.91 310 ARG A C 1
ATOM 2355 O O . ARG A 1 310 ? -25.601 0.579 8.045 1.00 62.91 310 ARG A O 1
ATOM 2362 N N . ARG A 1 311 ? -26.109 2.430 9.196 1.00 52.12 311 ARG A N 1
ATOM 2363 C CA . ARG A 1 311 ? -27.274 2.812 8.369 1.00 52.12 311 ARG A CA 1
ATOM 2364 C C . ARG A 1 311 ? -26.944 3.824 7.272 1.00 52.12 311 ARG A C 1
ATOM 2366 O O . ARG A 1 311 ? -27.814 4.106 6.455 1.00 52.12 311 ARG A O 1
ATOM 2373 N N . THR A 1 312 ? -25.743 4.393 7.291 1.00 45.91 312 THR A N 1
ATOM 2374 C CA . THR A 1 312 ? -25.338 5.517 6.434 1.00 45.91 312 THR A CA 1
ATOM 2375 C C . THR A 1 312 ? -24.300 5.160 5.370 1.00 45.91 312 THR A C 1
ATOM 2377 O O . THR A 1 312 ? -24.059 5.991 4.498 1.00 45.91 312 THR A O 1
ATOM 2380 N N . GLY A 1 313 ? -23.716 3.958 5.420 1.00 39.28 313 GLY A N 1
ATOM 2381 C CA . GLY A 1 313 ? -22.867 3.385 4.363 1.00 39.28 313 GLY A CA 1
ATOM 2382 C C . GLY A 1 313 ? -23.604 2.323 3.562 1.00 39.28 313 GLY A C 1
ATOM 2383 O O . GLY A 1 313 ? -23.280 2.180 2.365 1.00 39.28 313 GLY A O 1
#

Organism: NCBI:txid53317

pLDDT: mean 88.12, std 13.2, range [28.22, 98.31]

Radius of gyration: 23.0 Å; chains: 1; bounding box: 55×40×64 Å